Protein AF-A0A4Y2P3D5-F1 (afdb_monomer)

Structure (mmCIF, N/CA/C/O backbone):
data_AF-A0A4Y2P3D5-F1
#
_entry.id   AF-A0A4Y2P3D5-F1
#
loop_
_atom_site.group_PDB
_atom_site.id
_atom_site.type_symbol
_atom_site.label_atom_id
_atom_site.label_alt_id
_atom_site.label_comp_id
_atom_site.label_asym_id
_atom_site.label_entity_id
_atom_site.label_seq_id
_atom_site.pdbx_PDB_ins_code
_atom_site.Cartn_x
_atom_site.Cartn_y
_atom_site.Cartn_z
_atom_site.occupancy
_atom_site.B_iso_or_equiv
_atom_site.auth_seq_id
_atom_site.auth_comp_id
_atom_site.auth_asym_id
_atom_site.auth_atom_id
_atom_site.pdbx_PDB_model_num
ATOM 1 N N . MET A 1 1 ? 19.900 -18.097 10.022 1.00 46.44 1 MET A N 1
ATOM 2 C CA . MET A 1 1 ? 18.589 -17.588 10.479 1.00 46.44 1 MET A CA 1
ATOM 3 C C . MET A 1 1 ? 17.596 -18.324 9.611 1.00 46.44 1 MET A C 1
ATOM 5 O O . MET A 1 1 ? 17.241 -17.830 8.554 1.00 46.44 1 MET A O 1
ATOM 9 N N . ASP A 1 2 ? 17.261 -19.553 9.996 1.00 57.12 2 ASP A N 1
ATOM 10 C CA . ASP A 1 2 ? 16.663 -20.527 9.072 1.00 57.12 2 ASP A CA 1
ATOM 11 C C . ASP A 1 2 ? 15.260 -20.884 9.569 1.00 57.12 2 ASP A C 1
ATOM 13 O O . ASP A 1 2 ? 14.931 -22.039 9.827 1.00 57.12 2 ASP A O 1
ATOM 17 N N . GLN A 1 3 ? 14.441 -19.857 9.800 1.00 68.44 3 GLN A N 1
ATOM 18 C CA . GLN A 1 3 ? 13.022 -20.051 10.073 1.00 68.44 3 GLN A CA 1
ATOM 19 C C . GLN A 1 3 ? 12.247 -19.957 8.761 1.00 68.44 3 GLN A C 1
ATOM 21 O O . GLN A 1 3 ? 12.228 -18.913 8.117 1.00 68.44 3 GLN A O 1
ATOM 26 N N . ASN A 1 4 ? 11.562 -21.043 8.396 1.00 68.00 4 ASN A N 1
ATOM 27 C CA . ASN A 1 4 ? 10.716 -21.108 7.197 1.00 68.00 4 ASN A CA 1
ATOM 28 C C . ASN A 1 4 ? 9.459 -20.224 7.282 1.00 68.00 4 ASN A C 1
ATOM 30 O O . ASN A 1 4 ? 8.788 -20.016 6.275 1.00 68.00 4 ASN A O 1
ATOM 34 N N . LYS A 1 5 ? 9.111 -19.721 8.473 1.00 66.25 5 LYS A N 1
ATOM 35 C CA . LYS A 1 5 ? 7.941 -18.870 8.700 1.00 66.25 5 LYS A CA 1
ATOM 36 C C . LYS A 1 5 ? 8.308 -17.747 9.664 1.00 66.25 5 LYS A C 1
ATOM 38 O O . LYS A 1 5 ? 8.598 -18.008 10.825 1.00 66.25 5 LYS A O 1
ATOM 43 N N . ILE A 1 6 ? 8.308 -16.516 9.153 1.00 68.06 6 ILE A N 1
ATOM 44 C CA . ILE A 1 6 ? 8.716 -15.310 9.893 1.00 68.06 6 ILE A CA 1
ATOM 45 C C . ILE A 1 6 ? 7.579 -14.809 10.797 1.00 68.06 6 ILE A C 1
ATOM 47 O O . ILE A 1 6 ? 7.832 -14.309 11.889 1.00 68.06 6 ILE A O 1
ATOM 51 N N . CYS A 1 7 ? 6.321 -14.976 10.376 1.00 64.62 7 CYS A N 1
ATOM 52 C CA . CYS A 1 7 ? 5.150 -14.547 11.140 1.00 64.62 7 CYS A CA 1
ATOM 53 C C . CYS A 1 7 ? 4.070 -15.636 11.173 1.00 64.62 7 CYS A C 1
ATOM 55 O O . CYS A 1 7 ? 3.801 -16.311 10.175 1.00 64.62 7 CYS A O 1
ATOM 57 N N . THR A 1 8 ? 3.444 -15.810 12.334 1.00 68.06 8 THR A N 1
ATOM 58 C CA . THR A 1 8 ? 2.232 -16.617 12.523 1.00 68.06 8 THR A CA 1
ATOM 59 C C . THR A 1 8 ? 0.983 -15.761 12.303 1.00 68.06 8 THR A C 1
ATOM 61 O O . THR A 1 8 ? 1.076 -14.550 12.117 1.00 68.06 8 THR A O 1
ATOM 64 N N . SER A 1 9 ? -0.194 -16.388 12.285 1.00 66.88 9 SER A N 1
ATOM 65 C CA . SER A 1 9 ? -1.467 -15.668 12.209 1.00 66.88 9 SER A CA 1
ATOM 66 C C . SER A 1 9 ? -1.603 -14.661 13.347 1.00 66.88 9 SER A C 1
ATOM 68 O O . SER A 1 9 ? -1.342 -15.009 14.502 1.00 66.88 9 SER A O 1
ATOM 70 N N . LEU A 1 10 ? -2.089 -13.461 13.037 1.00 67.19 10 LEU A N 1
ATOM 71 C CA . LEU A 1 10 ? -2.388 -12.460 14.053 1.00 67.19 10 LEU A CA 1
ATOM 72 C C . LEU A 1 10 ? -3.747 -12.745 14.727 1.00 67.19 10 LEU A C 1
ATOM 74 O O . LEU A 1 10 ? -4.706 -13.152 14.063 1.00 67.19 10 LEU A O 1
ATOM 78 N N . PRO A 1 11 ? -3.852 -12.563 16.052 1.00 65.81 11 PRO A N 1
ATOM 79 C CA . PRO A 1 11 ? -5.092 -12.778 16.789 1.00 65.81 11 PRO A CA 1
ATOM 80 C C . PRO A 1 11 ? -6.093 -11.660 16.486 1.00 65.81 11 PRO A C 1
ATOM 82 O O . PRO A 1 11 ? -5.807 -10.500 16.723 1.00 65.81 11 PRO A O 1
ATOM 85 N N . LYS A 1 12 ? -7.288 -11.987 15.993 1.00 69.81 12 LYS A N 1
ATOM 86 C CA . LYS A 1 12 ? -8.306 -10.970 15.668 1.00 69.81 12 LYS A CA 1
ATOM 87 C C . LYS A 1 12 ? -8.890 -10.302 16.916 1.00 69.81 12 LYS A C 1
ATOM 89 O O . LYS A 1 12 ? -9.006 -10.945 17.962 1.00 69.81 12 LYS A O 1
ATOM 94 N N . LEU A 1 13 ? -9.335 -9.049 16.782 1.00 71.44 13 LEU A N 1
ATOM 95 C CA . LEU A 1 13 ? -10.094 -8.348 17.821 1.00 71.44 13 LEU A CA 1
ATOM 96 C C . LEU A 1 13 ? -11.443 -9.053 18.036 1.00 71.44 13 LEU A C 1
ATOM 98 O O . LEU A 1 13 ? -12.301 -9.044 17.157 1.00 71.44 13 LEU A O 1
ATOM 102 N N . LYS A 1 14 ? -11.618 -9.682 19.202 1.00 70.69 14 LYS A N 1
ATOM 103 C CA . LYS A 1 14 ? -12.832 -10.445 19.545 1.00 70.69 14 LYS A CA 1
ATOM 104 C C . LYS A 1 14 ? -13.702 -9.791 20.612 1.00 70.69 14 LYS A C 1
ATOM 106 O O . LYS A 1 14 ? -14.848 -10.199 20.759 1.00 70.69 14 LYS A O 1
ATOM 111 N N . ASP A 1 15 ? -13.166 -8.833 21.369 1.00 75.94 15 ASP A N 1
ATOM 112 C CA . ASP A 1 15 ? -13.900 -8.201 22.467 1.00 75.94 15 ASP A CA 1
ATOM 113 C C . ASP A 1 15 ? -15.078 -7.376 21.918 1.00 75.94 15 ASP A C 1
ATOM 115 O O . ASP A 1 15 ? -14.842 -6.352 21.267 1.00 75.94 15 ASP A O 1
ATOM 119 N N . PRO A 1 16 ? -16.336 -7.768 22.198 1.00 77.75 16 PRO A N 1
ATOM 120 C CA . PRO A 1 16 ? -17.516 -7.072 21.699 1.00 77.75 16 PRO A CA 1
ATOM 121 C C . PRO A 1 16 ? -17.563 -5.592 22.085 1.00 77.75 16 PRO A C 1
ATOM 123 O O . PRO A 1 16 ? -18.123 -4.796 21.337 1.00 77.75 16 PRO A O 1
ATOM 126 N N . LYS A 1 17 ? -16.972 -5.207 23.225 1.00 82.44 17 LYS A N 1
ATOM 127 C CA . LYS A 1 17 ? -16.959 -3.810 23.680 1.00 82.44 17 LYS A CA 1
ATOM 128 C C . LYS A 1 17 ? -16.133 -2.931 22.748 1.00 82.44 17 LYS A C 1
ATOM 130 O O . LYS A 1 17 ? -16.635 -1.919 22.272 1.00 82.44 17 LYS A O 1
ATOM 135 N N . ASN A 1 18 ? -14.916 -3.369 22.424 1.00 79.00 18 ASN A N 1
ATOM 136 C CA . ASN A 1 18 ? -14.022 -2.649 21.513 1.00 79.00 18 ASN A CA 1
ATOM 137 C C . ASN A 1 18 ? -14.615 -2.579 20.096 1.00 79.00 18 ASN A C 1
ATOM 139 O O . ASN A 1 18 ? -14.474 -1.574 19.405 1.00 79.00 18 ASN A O 1
ATOM 143 N N . ILE A 1 19 ? -15.307 -3.640 19.668 1.00 79.50 19 ILE A N 1
ATOM 144 C CA . ILE A 1 19 ? -16.006 -3.684 18.376 1.00 79.50 19 ILE A CA 1
ATOM 145 C C . ILE A 1 19 ? -17.137 -2.647 18.327 1.00 79.50 19 ILE A C 1
ATOM 147 O O . ILE A 1 19 ? -17.289 -1.943 17.330 1.00 79.50 19 ILE A O 1
ATOM 151 N N . GLU A 1 20 ? -17.942 -2.554 19.384 1.00 82.06 20 GLU A N 1
ATOM 152 C CA . GLU A 1 20 ? -19.055 -1.605 19.449 1.00 82.06 20 GLU A CA 1
ATOM 153 C C . GLU A 1 20 ? -18.565 -0.155 19.531 1.00 82.06 20 GLU A C 1
ATOM 155 O O . GLU A 1 20 ? -19.109 0.726 18.869 1.00 82.06 20 GLU A O 1
ATOM 160 N N . GLU A 1 21 ? -17.489 0.088 20.273 1.00 85.50 21 GLU A N 1
ATOM 161 C CA . GLU A 1 21 ? -16.857 1.402 20.360 1.00 85.50 21 GLU A CA 1
ATOM 162 C C . GLU A 1 21 ? -16.305 1.871 19.007 1.00 85.50 21 GLU A C 1
ATOM 164 O O . GLU A 1 21 ? -16.554 3.003 18.594 1.00 85.50 21 GLU A O 1
ATOM 169 N N . LEU A 1 22 ? -15.646 0.985 18.251 1.00 83.25 22 LEU A N 1
ATOM 170 C CA . LEU A 1 22 ? -15.206 1.281 16.885 1.00 83.25 22 LEU A CA 1
ATOM 171 C C . LEU A 1 22 ? -16.383 1.712 15.996 1.00 83.25 22 LEU A C 1
ATOM 173 O O . LEU A 1 22 ? -16.297 2.741 15.321 1.00 83.25 22 LEU A O 1
ATOM 177 N N . LYS A 1 23 ? -17.515 0.999 16.061 1.00 82.69 23 LYS A N 1
ATOM 178 C CA . LYS A 1 23 ? -18.730 1.365 15.312 1.00 82.69 23 LYS A CA 1
AT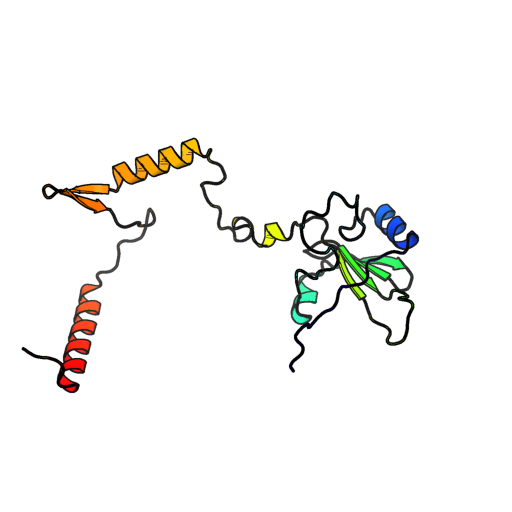OM 179 C C . LYS A 1 23 ? -19.278 2.730 15.722 1.00 82.69 23 LYS A C 1
ATOM 181 O O . LYS A 1 23 ? -19.641 3.514 14.848 1.00 82.69 23 LYS A O 1
ATOM 186 N N . GLN A 1 24 ? -19.316 3.038 17.020 1.00 85.50 24 GLN A N 1
ATOM 187 C CA . GLN A 1 24 ? -19.748 4.351 17.521 1.00 85.50 24 GLN A CA 1
ATOM 188 C C . GLN A 1 24 ? -18.850 5.484 17.013 1.00 85.50 24 GLN A C 1
ATOM 190 O O . GLN A 1 24 ? -19.322 6.589 16.750 1.00 85.50 24 GLN A O 1
ATOM 195 N N . LEU A 1 25 ? -17.564 5.196 16.813 1.00 84.56 25 LEU A N 1
ATOM 196 C CA . LEU A 1 25 ? -16.593 6.124 16.243 1.00 84.56 25 LEU A CA 1
ATOM 197 C C . LEU A 1 25 ? -16.629 6.190 14.706 1.00 84.56 25 LEU A C 1
ATOM 199 O O . LEU A 1 25 ? -15.807 6.906 14.122 1.00 84.56 25 LEU A O 1
ATOM 203 N N . GLY A 1 26 ? -17.553 5.469 14.058 1.00 80.56 26 GLY A N 1
ATOM 204 C CA . GLY A 1 26 ? -17.668 5.372 12.601 1.00 80.56 26 GLY A CA 1
ATOM 205 C C . GLY A 1 26 ? -16.526 4.592 11.947 1.00 80.56 26 GLY A C 1
ATOM 206 O O . GLY A 1 26 ? -16.298 4.732 10.749 1.00 80.56 26 GLY A O 1
ATOM 207 N N . ILE A 1 27 ? -15.783 3.809 12.730 1.00 81.44 27 ILE A N 1
ATOM 208 C CA . ILE A 1 27 ? -14.674 2.987 12.260 1.00 81.44 27 ILE A CA 1
ATOM 209 C C . ILE A 1 27 ? -15.210 1.578 12.039 1.00 81.44 27 ILE A C 1
ATOM 211 O O . ILE A 1 27 ? -15.569 0.869 12.979 1.00 81.44 27 ILE A O 1
ATOM 215 N N . PHE A 1 28 ? -15.264 1.170 10.779 1.00 70.75 28 PHE A N 1
ATOM 216 C CA . PHE A 1 28 ? -15.572 -0.204 10.410 1.00 70.75 28 PHE A CA 1
ATOM 217 C C . PHE A 1 28 ? -14.266 -0.967 10.189 1.00 70.75 28 PHE A C 1
ATOM 219 O O . PHE A 1 28 ? -13.207 -0.367 10.005 1.00 70.75 28 PHE A O 1
ATOM 226 N N . ALA A 1 29 ? -14.336 -2.288 10.278 1.00 66.44 29 ALA A N 1
ATOM 227 C CA . ALA A 1 29 ? -13.159 -3.125 10.380 1.00 66.44 29 ALA A CA 1
ATOM 228 C C . ALA A 1 29 ? -13.263 -4.356 9.484 1.00 66.44 29 ALA A C 1
ATOM 230 O O . ALA A 1 29 ? -14.174 -5.161 9.660 1.00 66.44 29 ALA A O 1
ATOM 231 N N . SER A 1 30 ? -12.294 -4.544 8.590 1.00 64.19 30 SER A N 1
ATOM 232 C CA . SER A 1 30 ? -12.193 -5.712 7.711 1.00 64.19 30 SER A CA 1
ATOM 233 C C . SER A 1 30 ? -11.955 -7.022 8.470 1.00 64.19 30 SER A C 1
ATOM 235 O O . SER A 1 30 ? -12.476 -8.062 8.075 1.00 64.19 30 SER A O 1
ATOM 237 N N . ASP A 1 31 ? -11.251 -6.973 9.605 1.00 58.88 31 ASP A N 1
ATOM 238 C CA . ASP A 1 31 ? -11.026 -8.139 10.470 1.00 58.88 31 ASP A CA 1
ATOM 239 C C . ASP A 1 31 ? -12.242 -8.542 11.320 1.00 58.88 31 ASP A C 1
ATOM 241 O O . ASP A 1 31 ? -12.299 -9.670 11.821 1.00 58.88 31 ASP A O 1
ATOM 245 N N . ILE A 1 32 ? -13.224 -7.648 11.478 1.00 61.38 32 ILE A N 1
ATOM 246 C CA . ILE A 1 32 ? -14.481 -7.911 12.184 1.00 61.38 32 ILE A CA 1
ATOM 247 C C . ILE A 1 32 ? -15.501 -8.321 11.119 1.00 61.38 32 ILE A C 1
ATOM 249 O O . ILE A 1 32 ? -16.243 -7.485 10.613 1.00 61.38 32 ILE A O 1
ATOM 253 N N . CYS A 1 33 ? -15.490 -9.598 10.725 1.00 49.59 33 CYS A N 1
ATOM 254 C CA . CYS A 1 33 ? -16.293 -10.118 9.616 1.00 49.59 33 CYS A CA 1
ATOM 255 C C . CYS A 1 33 ? -17.733 -9.562 9.593 1.00 49.59 33 CYS A C 1
ATOM 257 O O . CYS A 1 33 ? -18.564 -9.906 10.437 1.00 49.59 33 CYS A O 1
ATOM 259 N N . LEU A 1 34 ? -18.054 -8.777 8.562 1.00 47.03 34 LEU A N 1
ATOM 260 C CA . LEU A 1 34 ? -19.420 -8.607 8.074 1.00 47.03 34 LEU A CA 1
ATOM 261 C C . LEU A 1 34 ? -19.771 -9.871 7.283 1.00 47.03 34 LEU A C 1
ATOM 263 O O . LEU A 1 34 ? -19.597 -9.916 6.073 1.00 47.03 34 LEU A O 1
ATOM 267 N N . ASN A 1 35 ? -20.250 -10.896 7.989 1.00 42.06 35 ASN A N 1
ATOM 268 C CA . ASN A 1 35 ? -20.637 -12.208 7.461 1.00 42.06 35 ASN A CA 1
ATOM 269 C C . ASN A 1 35 ? -19.476 -13.035 6.874 1.00 42.06 35 ASN A C 1
ATOM 271 O O . ASN A 1 35 ? -18.716 -12.601 6.016 1.00 42.06 35 ASN A O 1
ATOM 275 N N . GLU A 1 36 ? -19.401 -14.300 7.282 1.00 44.97 36 GLU A N 1
ATOM 276 C CA . GLU A 1 36 ? -18.395 -15.288 6.847 1.00 44.97 36 GLU A CA 1
ATOM 277 C C . GLU A 1 36 ? -18.389 -15.546 5.321 1.00 44.97 36 GLU A C 1
ATOM 279 O O . GLU A 1 36 ? -17.460 -16.148 4.797 1.00 44.97 36 GLU A O 1
ATOM 284 N N . ASN A 1 37 ? -19.388 -15.033 4.594 1.00 42.03 37 ASN A N 1
ATOM 285 C CA . ASN A 1 37 ? -19.557 -15.201 3.149 1.00 42.03 37 ASN A CA 1
ATOM 286 C C . ASN A 1 37 ? -18.989 -14.045 2.300 1.00 42.03 37 ASN A C 1
ATOM 288 O O . ASN A 1 37 ? -19.127 -14.086 1.079 1.00 42.03 37 ASN A O 1
ATOM 292 N N . LEU A 1 38 ? -18.405 -13.003 2.909 1.00 42.69 38 LEU A N 1
ATOM 293 C CA . LEU A 1 38 ? -17.870 -11.829 2.196 1.00 42.69 38 LEU A CA 1
ATOM 294 C C . LEU A 1 38 ? -16.349 -11.659 2.327 1.00 42.69 38 LEU A C 1
ATOM 296 O O . LEU A 1 38 ? -15.809 -10.594 2.027 1.00 42.69 38 LEU A O 1
ATOM 300 N N . CYS A 1 39 ? -15.635 -12.702 2.752 1.00 40.53 39 CYS A N 1
ATOM 301 C CA . CYS A 1 39 ? -14.184 -12.731 2.628 1.00 40.53 39 CYS A CA 1
ATOM 302 C C . CYS A 1 39 ? -13.832 -12.835 1.136 1.00 40.53 39 CYS A C 1
ATOM 304 O O . CYS A 1 39 ? -13.975 -13.889 0.528 1.00 40.53 39 CYS A O 1
ATOM 306 N N . LEU A 1 40 ? -13.384 -11.726 0.541 1.00 42.47 40 LEU A N 1
ATOM 307 C CA . LEU A 1 40 ? -13.002 -11.612 -0.877 1.00 42.47 40 LEU A CA 1
ATOM 308 C C . LEU A 1 40 ? -11.739 -12.419 -1.259 1.00 42.47 40 LEU A C 1
ATOM 310 O O . LEU A 1 40 ? -11.221 -12.254 -2.360 1.00 42.47 40 LEU A O 1
ATOM 314 N N . TYR A 1 41 ? -11.240 -13.279 -0.370 1.00 46.72 41 TYR A N 1
ATOM 315 C CA . TYR A 1 41 ? -10.034 -14.075 -0.563 1.00 46.72 41 TYR A CA 1
ATOM 316 C C . TYR A 1 41 ? -10.342 -15.552 -0.300 1.00 46.72 41 TYR A C 1
ATOM 318 O O . TYR A 1 41 ? -10.901 -15.898 0.737 1.00 46.72 41 TYR A O 1
ATOM 326 N N . GLU A 1 42 ? -9.941 -16.422 -1.231 1.00 41.12 42 GLU A N 1
ATOM 327 C CA . GLU A 1 42 ? -10.042 -17.891 -1.124 1.00 41.12 42 GLU A CA 1
ATOM 328 C C . GLU A 1 42 ? -9.085 -18.493 -0.070 1.00 41.12 42 GLU A C 1
ATOM 330 O O . GLU A 1 42 ? -9.119 -19.696 0.186 1.00 41.12 42 GLU A O 1
ATOM 335 N N . ASN A 1 43 ? -8.242 -17.665 0.557 1.00 47.09 43 ASN A N 1
ATOM 336 C CA . ASN A 1 43 ? -7.225 -18.081 1.522 1.00 47.09 43 ASN A CA 1
ATOM 337 C C . ASN A 1 43 ? -7.680 -17.863 2.974 1.00 47.09 43 ASN A C 1
ATOM 339 O O . ASN A 1 43 ? -8.559 -17.048 3.251 1.00 47.09 43 ASN A O 1
ATOM 343 N N . ASP A 1 44 ? -7.066 -18.606 3.904 1.00 53.88 44 ASP A N 1
ATOM 344 C CA . ASP A 1 44 ? -7.353 -18.551 5.344 1.00 53.88 44 ASP A CA 1
ATOM 345 C C . ASP A 1 44 ? -7.398 -17.084 5.820 1.00 53.88 44 ASP A C 1
ATOM 347 O O . ASP A 1 44 ? -6.390 -16.383 5.699 1.00 53.88 44 ASP A O 1
ATOM 351 N N . PRO A 1 45 ? -8.514 -16.598 6.402 1.00 55.69 45 PRO A N 1
ATOM 352 C CA . PRO A 1 45 ? -8.694 -15.201 6.822 1.00 55.69 45 PRO A CA 1
ATOM 353 C C . PRO A 1 45 ? -7.748 -14.757 7.955 1.00 55.69 45 PRO A C 1
ATOM 355 O O . PRO A 1 45 ? -7.976 -13.727 8.589 1.00 55.69 45 PRO A O 1
ATOM 358 N N . LYS A 1 46 ? -6.738 -15.567 8.270 1.00 59.03 46 LYS A N 1
ATOM 359 C CA . LYS A 1 46 ? -5.691 -15.377 9.271 1.00 59.03 46 LYS A CA 1
ATOM 360 C C . LYS A 1 46 ? -4.306 -15.162 8.643 1.00 59.03 46 LYS A C 1
ATOM 362 O O . LYS A 1 46 ? -3.326 -15.042 9.383 1.00 59.03 46 LYS A O 1
ATOM 367 N N . GLU A 1 47 ? -4.204 -15.173 7.315 1.00 67.69 47 GLU A N 1
ATOM 368 C CA . GLU A 1 47 ? -2.949 -14.994 6.588 1.00 67.69 47 GLU A CA 1
ATOM 369 C C . GLU A 1 47 ? -2.528 -13.516 6.535 1.00 67.69 47 GLU A C 1
ATOM 371 O O . GLU A 1 47 ? -3.323 -12.623 6.253 1.00 67.69 47 GLU A O 1
ATOM 376 N N . ILE A 1 48 ? -1.250 -13.247 6.814 1.00 73.75 48 ILE A N 1
ATOM 377 C CA . ILE A 1 48 ? -0.672 -11.908 6.670 1.00 73.75 48 ILE A CA 1
ATOM 378 C C . ILE A 1 48 ? -0.313 -11.705 5.199 1.00 73.75 48 ILE A C 1
ATOM 380 O O . ILE A 1 48 ? 0.594 -12.360 4.690 1.00 73.75 48 ILE A O 1
ATOM 384 N N . HIS A 1 49 ? -0.985 -10.768 4.534 1.00 72.50 49 HIS A N 1
ATOM 385 C CA . HIS A 1 49 ? -0.740 -10.483 3.117 1.00 72.50 49 HIS A CA 1
ATOM 386 C C . HIS A 1 49 ? 0.436 -9.529 2.866 1.00 72.50 49 HIS A C 1
ATOM 388 O O . HIS A 1 49 ? 1.074 -9.607 1.819 1.00 72.50 49 HIS A O 1
ATOM 394 N N . ILE A 1 50 ? 0.724 -8.611 3.796 1.00 76.12 50 ILE A N 1
ATOM 395 C CA . ILE A 1 50 ? 1.758 -7.580 3.629 1.00 76.12 50 ILE A CA 1
ATOM 396 C C . ILE A 1 50 ? 2.539 -7.418 4.937 1.00 76.12 50 ILE A C 1
ATOM 398 O O . ILE A 1 50 ? 1.950 -7.260 6.004 1.00 76.12 50 ILE A O 1
ATOM 402 N N . LEU A 1 51 ? 3.872 -7.412 4.838 1.00 78.88 51 LEU A N 1
ATOM 403 C CA . LEU A 1 51 ? 4.786 -7.042 5.920 1.00 78.88 51 LEU A CA 1
ATOM 404 C C . LEU A 1 51 ? 5.443 -5.702 5.588 1.00 78.88 51 LEU A C 1
ATOM 406 O O . LEU A 1 51 ? 6.019 -5.536 4.514 1.00 78.88 51 LEU A O 1
ATOM 410 N N . LEU A 1 52 ? 5.365 -4.754 6.519 1.00 81.06 52 LEU A N 1
ATOM 411 C CA . LEU A 1 52 ? 5.930 -3.416 6.368 1.00 81.06 52 LEU A CA 1
ATOM 412 C C . LEU A 1 52 ? 7.073 -3.222 7.362 1.00 81.06 52 LEU A C 1
ATOM 414 O O . LEU A 1 52 ? 6.951 -3.566 8.538 1.00 81.06 52 LEU A O 1
ATOM 418 N N . GLY A 1 53 ? 8.186 -2.663 6.889 1.00 78.50 53 GLY A N 1
ATOM 419 C CA . GLY A 1 53 ? 9.322 -2.333 7.744 1.00 78.50 53 GLY A CA 1
ATOM 420 C C . GLY A 1 53 ? 8.981 -1.206 8.722 1.00 78.50 53 GLY A C 1
ATOM 421 O O . GLY A 1 53 ? 8.235 -0.280 8.387 1.00 78.50 53 GLY A O 1
ATOM 422 N N . ALA A 1 54 ? 9.535 -1.256 9.935 1.00 78.62 54 ALA A N 1
ATOM 423 C CA . 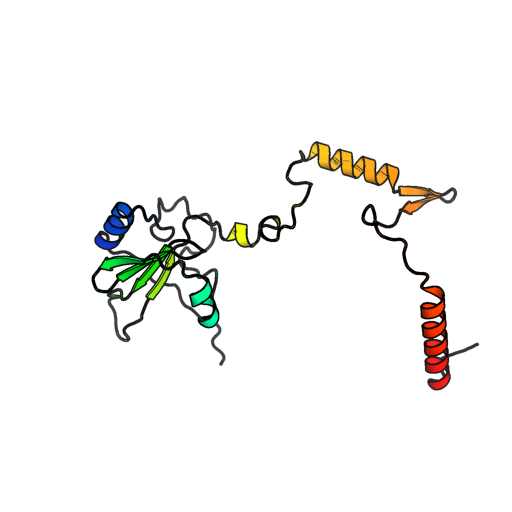ALA A 1 54 ? 9.307 -0.231 10.960 1.00 78.62 54 ALA A CA 1
ATOM 424 C C . ALA A 1 54 ? 9.785 1.168 10.521 1.00 78.62 54 ALA A C 1
ATOM 426 O O . ALA A 1 54 ? 9.201 2.180 10.905 1.00 78.62 54 ALA A O 1
ATOM 427 N N . ASP A 1 55 ? 10.801 1.222 9.660 1.00 81.50 55 ASP A N 1
ATOM 428 C CA . ASP A 1 55 ? 11.304 2.423 8.988 1.00 81.50 55 ASP A CA 1
ATOM 429 C C . ASP A 1 55 ? 10.257 3.090 8.078 1.00 81.50 55 ASP A C 1
ATOM 431 O O . ASP A 1 55 ? 10.313 4.295 7.827 1.00 81.50 55 ASP A O 1
ATOM 435 N N . THR A 1 56 ? 9.259 2.331 7.621 1.00 80.69 56 THR A N 1
ATOM 436 C CA . THR A 1 56 ? 8.171 2.840 6.778 1.00 80.69 56 THR A CA 1
ATOM 437 C C . THR A 1 56 ? 6.928 3.262 7.560 1.00 80.69 56 THR A C 1
ATOM 439 O O . THR A 1 56 ? 6.147 4.068 7.048 1.00 80.69 56 THR A O 1
ATOM 442 N N . ALA A 1 57 ? 6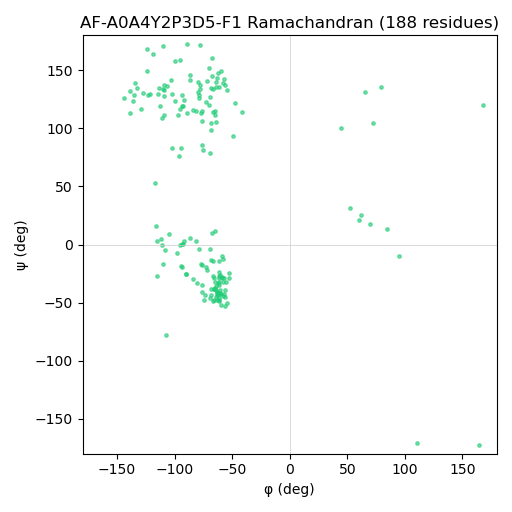.758 2.794 8.803 1.00 77.50 57 ALA A N 1
ATOM 443 C CA . ALA A 1 57 ? 5.537 2.987 9.591 1.00 77.50 57 ALA A CA 1
ATOM 444 C C . ALA A 1 57 ? 5.184 4.472 9.782 1.00 77.50 57 ALA A C 1
ATOM 446 O O . ALA A 1 57 ? 4.053 4.888 9.535 1.00 77.50 57 ALA A O 1
ATOM 447 N N . ALA A 1 58 ? 6.182 5.303 10.098 1.00 80.06 58 ALA A N 1
ATOM 448 C CA . ALA A 1 58 ? 5.993 6.741 10.289 1.00 80.06 58 ALA A CA 1
ATOM 449 C C . ALA A 1 58 ? 5.415 7.451 9.049 1.00 80.06 58 ALA A C 1
ATOM 451 O O . ALA A 1 58 ? 4.720 8.455 9.176 1.00 80.06 58 ALA A O 1
ATOM 452 N N . ARG A 1 59 ? 5.664 6.929 7.839 1.00 86.19 59 ARG A N 1
ATOM 453 C CA . ARG A 1 59 ? 5.156 7.514 6.585 1.00 86.19 59 ARG A CA 1
ATOM 454 C C . ARG A 1 59 ? 3.679 7.212 6.336 1.00 86.19 59 ARG A C 1
ATOM 456 O O . ARG A 1 59 ? 3.078 7.857 5.468 1.00 86.19 59 ARG A O 1
ATOM 463 N N . LEU A 1 60 ? 3.130 6.222 7.037 1.00 84.38 60 LEU A N 1
ATOM 464 C CA . LEU A 1 60 ? 1.742 5.789 6.917 1.00 84.38 60 LEU A CA 1
ATOM 465 C C . LEU A 1 60 ? 0.825 6.528 7.882 1.00 84.38 60 LEU A C 1
ATOM 467 O O . LEU A 1 60 ? -0.354 6.665 7.579 1.00 84.38 60 LEU A O 1
ATOM 471 N N . PHE A 1 61 ? 1.339 7.026 9.003 1.00 85.06 61 PHE A N 1
ATOM 472 C CA . PHE A 1 61 ? 0.521 7.713 9.997 1.00 85.06 61 PHE A CA 1
ATOM 473 C C . PHE A 1 61 ? -0.024 9.036 9.456 1.00 85.06 61 PHE A C 1
ATOM 475 O O . PHE A 1 61 ? 0.702 9.833 8.862 1.00 85.06 61 PHE A O 1
ATOM 482 N N . THR A 1 62 ? -1.317 9.268 9.674 1.00 87.75 62 THR A N 1
ATOM 483 C CA . THR A 1 62 ? -1.973 10.546 9.346 1.00 87.75 62 THR A CA 1
ATOM 484 C C . THR A 1 62 ? -2.012 11.496 10.545 1.00 87.75 62 THR A C 1
ATOM 486 O O . THR A 1 62 ? -2.169 12.700 10.368 1.00 87.75 62 THR A O 1
ATOM 489 N N . GLY A 1 63 ? -1.829 10.962 11.759 1.00 85.25 63 GLY A N 1
ATOM 490 C CA . GLY A 1 63 ? -1.864 11.705 13.020 1.00 85.25 63 GLY A CA 1
ATOM 491 C C . GLY A 1 63 ? -3.221 11.691 13.728 1.00 85.25 63 GLY A C 1
ATOM 492 O O . GLY A 1 63 ? -3.291 12.093 14.886 1.00 85.25 63 GLY A O 1
ATOM 493 N N . GLU A 1 64 ? -4.286 11.204 13.087 1.00 90.06 64 GLU A N 1
ATOM 494 C CA . GLU A 1 64 ? -5.583 11.038 13.747 1.00 90.06 64 GLU A CA 1
ATOM 495 C C . GLU A 1 64 ? -5.579 9.773 14.620 1.00 90.06 64 GLU A C 1
ATOM 497 O O . GLU A 1 64 ? -5.258 8.677 14.156 1.00 90.06 64 GLU A O 1
ATOM 502 N N . ILE A 1 65 ? -5.922 9.937 15.899 1.00 89.81 65 ILE A N 1
ATOM 503 C CA . ILE A 1 65 ? -5.937 8.871 16.904 1.00 89.81 65 ILE A CA 1
ATOM 504 C C . ILE A 1 65 ? -7.253 8.952 17.677 1.00 89.81 65 ILE A C 1
ATOM 506 O O . ILE A 1 65 ? -7.656 10.032 18.110 1.00 89.81 65 ILE A O 1
ATOM 510 N N . LYS A 1 66 ? -7.898 7.805 17.887 1.00 89.19 66 LYS A N 1
ATOM 511 C CA . LYS A 1 66 ? -9.056 7.644 18.765 1.00 89.19 66 LYS A CA 1
ATOM 512 C C . LYS A 1 66 ? -8.737 6.607 19.833 1.00 89.19 66 LYS A C 1
ATOM 514 O O . LYS A 1 66 ? -8.266 5.517 19.521 1.00 89.19 66 LYS A O 1
ATOM 519 N N . ASN A 1 67 ? -8.979 6.951 21.090 1.00 88.06 67 ASN A N 1
ATOM 520 C CA . ASN A 1 67 ? -8.823 6.004 22.189 1.00 88.06 67 ASN A CA 1
ATOM 521 C C . ASN A 1 67 ? -10.031 5.066 22.208 1.00 88.06 67 ASN A C 1
ATOM 523 O O . ASN A 1 67 ? -11.148 5.537 22.006 1.00 88.06 67 ASN A O 1
ATOM 527 N N . LEU A 1 68 ? -9.782 3.774 22.418 1.00 80.25 68 LEU A N 1
ATOM 528 C CA . LEU A 1 68 ? -10.822 2.764 22.596 1.00 80.25 68 LEU A CA 1
ATOM 529 C C . LEU A 1 68 ? -10.839 2.363 24.078 1.00 80.25 68 LEU A C 1
ATOM 531 O O . LEU A 1 68 ? -11.569 2.902 24.902 1.00 80.25 68 LEU A O 1
ATOM 535 N N . SER A 1 69 ? -9.884 1.526 24.472 1.00 75.62 69 SER A N 1
ATOM 536 C CA . SER A 1 69 ? -9.678 1.125 25.860 1.00 75.62 69 SER A CA 1
ATOM 537 C C . SER A 1 69 ? -8.385 1.744 26.415 1.00 75.62 69 SER A C 1
ATOM 539 O O . SER A 1 69 ? -7.599 2.311 25.653 1.00 75.62 69 SER A O 1
ATOM 541 N N . PRO A 1 70 ? -8.115 1.646 27.732 1.00 79.75 70 PRO A N 1
ATOM 542 C CA . PRO A 1 70 ? -6.886 2.180 28.330 1.00 79.75 70 PRO A CA 1
ATOM 543 C C . PRO A 1 70 ? -5.600 1.697 27.645 1.00 79.75 70 PRO A C 1
ATOM 545 O O . PRO A 1 70 ? -4.603 2.414 27.631 1.00 79.75 70 PRO A O 1
ATOM 548 N N . ASP A 1 71 ? -5.649 0.502 27.057 1.00 79.88 71 ASP A N 1
ATOM 549 C CA . ASP A 1 71 ? -4.516 -0.156 26.419 1.00 79.88 71 ASP A CA 1
ATOM 550 C C . ASP A 1 71 ? -4.655 -0.267 24.892 1.00 79.88 71 ASP A C 1
ATOM 552 O O . ASP A 1 71 ? -3.804 -0.897 24.260 1.00 79.88 71 ASP A O 1
ATOM 556 N N . LEU A 1 72 ? -5.704 0.311 24.288 1.00 81.81 72 LEU A N 1
ATOM 557 C CA . LEU A 1 72 ? -6.029 0.157 22.868 1.00 81.81 72 LEU A CA 1
ATOM 558 C C . LEU A 1 72 ? -6.400 1.493 22.217 1.00 81.81 72 LEU A C 1
ATOM 560 O O . LEU A 1 72 ? -7.299 2.203 22.666 1.00 81.81 72 LEU A O 1
ATOM 564 N N . ILE A 1 73 ? -5.758 1.794 21.092 1.00 86.75 73 ILE A N 1
ATOM 565 C CA . ILE A 1 73 ? -6.046 2.968 20.268 1.00 86.75 73 ILE A CA 1
ATOM 566 C C . ILE A 1 73 ? -6.368 2.553 18.834 1.00 86.75 73 ILE A C 1
ATOM 568 O O . ILE A 1 73 ? -5.824 1.580 18.318 1.00 86.75 73 ILE A O 1
ATOM 572 N N . ALA A 1 74 ? -7.217 3.325 18.167 1.00 87.62 74 ALA A N 1
ATOM 573 C CA . ALA A 1 74 ? -7.368 3.316 16.721 1.00 87.62 74 ALA A CA 1
ATOM 574 C C . ALA A 1 74 ? -6.593 4.500 16.134 1.00 87.62 74 ALA A C 1
ATOM 576 O O . ALA A 1 74 ? -6.832 5.649 16.493 1.00 87.62 74 ALA A O 1
ATOM 577 N N . MET A 1 75 ? -5.668 4.236 15.222 1.00 87.31 75 MET A N 1
ATOM 578 C CA . MET A 1 75 ? -4.869 5.239 14.530 1.00 87.31 75 MET A CA 1
ATOM 579 C C . MET A 1 75 ? -5.217 5.234 13.051 1.00 87.31 75 MET A C 1
ATOM 581 O O . MET A 1 75 ? -5.204 4.185 12.416 1.00 87.31 75 MET A O 1
ATOM 585 N N . ASN A 1 76 ? -5.504 6.397 12.484 1.00 86.06 76 ASN A N 1
ATOM 586 C CA . ASN A 1 76 ? -5.760 6.499 11.060 1.00 86.06 76 ASN A CA 1
ATOM 587 C C . ASN A 1 76 ? -4.432 6.517 10.290 1.00 86.06 76 ASN A C 1
ATOM 589 O O . ASN A 1 76 ? -3.504 7.281 10.597 1.00 86.06 76 ASN A O 1
ATOM 593 N N . THR A 1 77 ? -4.336 5.685 9.263 1.00 85.06 77 THR A N 1
ATOM 594 C CA . THR A 1 77 ? -3.173 5.575 8.386 1.00 85.06 77 THR A CA 1
ATOM 595 C C . THR A 1 77 ? -3.584 5.796 6.934 1.00 85.06 77 THR A C 1
ATOM 597 O O . THR A 1 77 ? -4.757 5.753 6.579 1.00 85.06 77 THR A O 1
ATOM 600 N N . LYS A 1 78 ? -2.607 5.968 6.044 1.00 84.25 78 LYS A N 1
ATOM 601 C CA . LYS A 1 78 ? -2.846 6.044 4.594 1.00 84.25 78 LYS A CA 1
ATOM 602 C C . LYS A 1 78 ? -3.466 4.778 3.995 1.00 84.25 78 LYS A C 1
ATOM 604 O O . LYS A 1 78 ? -3.903 4.820 2.853 1.00 84.25 78 LYS A O 1
ATOM 609 N N . LEU A 1 79 ? -3.466 3.668 4.732 1.00 78.38 79 LEU A N 1
ATOM 610 C CA . LEU A 1 79 ? -4.059 2.399 4.315 1.00 78.38 79 LEU A CA 1
ATOM 611 C C . LEU A 1 79 ? -5.386 2.123 5.038 1.00 78.38 79 LEU A C 1
ATOM 613 O O . LEU A 1 79 ? -5.918 1.031 4.920 1.00 78.38 79 LEU A O 1
ATOM 617 N N . GLY A 1 80 ? -5.930 3.085 5.786 1.00 80.69 80 GLY A N 1
ATOM 618 C CA . GLY A 1 80 ? -7.111 2.905 6.628 1.00 80.69 80 GLY A CA 1
ATOM 619 C C . GLY A 1 80 ? -6.773 2.956 8.114 1.00 80.69 80 GLY A C 1
ATOM 620 O O . GLY A 1 80 ? -5.662 3.319 8.513 1.00 80.69 80 GLY A O 1
ATOM 621 N N . TRP A 1 81 ? -7.744 2.607 8.947 1.00 83.38 81 TRP A N 1
ATOM 622 C CA . TRP A 1 81 ? -7.568 2.595 10.395 1.00 83.38 81 TRP A CA 1
ATOM 623 C C . TRP A 1 81 ? -6.581 1.503 10.819 1.00 83.38 81 TRP A C 1
ATOM 625 O O . TRP A 1 81 ? -6.276 0.594 10.070 1.00 83.38 81 TRP A O 1
ATOM 635 N N . ALA A 1 82 ? -6.008 1.592 12.005 1.00 81.94 82 ALA A N 1
ATOM 636 C CA . ALA A 1 82 ? -5.108 0.591 12.558 1.00 81.94 82 ALA A CA 1
ATOM 637 C C . ALA A 1 82 ? -5.372 0.513 14.054 1.00 81.94 82 ALA A C 1
ATOM 639 O O . ALA A 1 82 ? -5.339 1.538 14.731 1.00 81.94 82 ALA A O 1
ATOM 640 N N . VAL A 1 83 ? -5.655 -0.675 14.575 1.00 81.75 83 VAL A N 1
ATOM 641 C CA . VAL A 1 83 ? -5.868 -0.864 16.009 1.00 81.75 83 VAL A CA 1
ATOM 642 C C . VAL A 1 83 ? -4.538 -1.268 16.632 1.00 81.75 83 VAL A C 1
ATOM 644 O O . VAL A 1 83 ? -3.946 -2.278 16.261 1.00 81.75 83 VAL A O 1
ATOM 647 N N . ILE A 1 84 ? -4.044 -0.464 17.565 1.00 81.25 84 ILE A N 1
ATOM 648 C CA . ILE A 1 84 ? -2.735 -0.637 18.190 1.00 81.25 84 ILE A CA 1
ATOM 649 C C . ILE A 1 84 ? -2.946 -0.729 19.688 1.00 81.25 84 ILE A C 1
ATOM 651 O O . ILE A 1 84 ? -3.589 0.137 20.279 1.00 81.25 84 ILE A O 1
ATOM 655 N N . GLY A 1 85 ? -2.400 -1.761 20.318 1.00 77.88 85 GLY A N 1
ATOM 656 C CA . GLY A 1 85 ? -2.516 -1.878 21.759 1.00 77.88 85 GLY A CA 1
ATOM 657 C C . GLY A 1 85 ? -2.187 -3.245 22.313 1.00 77.88 85 GLY A C 1
ATOM 658 O O . GLY A 1 85 ? -1.720 -4.147 21.613 1.00 77.88 85 GLY A O 1
ATOM 659 N N . ARG A 1 86 ? -2.437 -3.393 23.610 1.00 71.19 86 ARG A N 1
ATOM 660 C CA . ARG A 1 86 ? -2.345 -4.681 24.291 1.00 71.19 86 ARG A CA 1
ATOM 661 C C . ARG A 1 86 ? -3.728 -5.312 24.301 1.00 71.19 86 ARG A C 1
ATOM 663 O O . ARG A 1 86 ? -4.705 -4.688 24.700 1.00 71.19 86 ARG A O 1
ATOM 670 N N . SER A 1 87 ? -3.798 -6.561 23.863 1.00 61.41 87 SER A N 1
ATOM 671 C CA . SER A 1 87 ? -4.972 -7.402 24.070 1.00 61.41 87 SER A CA 1
ATOM 672 C C . SER A 1 87 ? -4.610 -8.467 25.092 1.00 61.41 87 SER A C 1
ATOM 674 O O . SER A 1 87 ? -3.516 -9.032 25.031 1.00 61.41 87 SER A O 1
ATOM 676 N N . GLU A 1 88 ? -5.508 -8.732 26.037 1.00 55.31 88 GLU A N 1
ATOM 677 C CA . GLU A 1 88 ? -5.385 -9.854 26.966 1.00 55.31 88 GLU A CA 1
ATOM 678 C C . GLU A 1 88 ? -5.582 -11.167 26.197 1.00 55.31 88 GLU A C 1
ATOM 680 O O . GLU A 1 88 ? -6.652 -11.773 26.195 1.00 55.31 88 GLU A O 1
ATOM 685 N N . ILE A 1 89 ? -4.546 -11.607 25.486 1.00 54.41 89 ILE A N 1
ATOM 686 C CA . ILE A 1 89 ? -4.514 -12.953 24.929 1.00 54.41 89 ILE A CA 1
ATOM 687 C C . ILE A 1 89 ? -4.201 -13.881 26.097 1.00 54.41 89 ILE A C 1
ATOM 689 O O . ILE A 1 89 ? -3.085 -13.919 26.615 1.00 54.41 89 ILE A O 1
ATOM 693 N N . THR A 1 90 ? -5.221 -14.601 26.545 1.00 47.38 90 THR A N 1
ATOM 694 C CA . THR A 1 90 ? -5.071 -15.691 27.502 1.00 47.38 90 THR A CA 1
ATOM 695 C C . THR A 1 90 ? -4.338 -16.841 26.819 1.00 47.38 90 THR A C 1
ATOM 697 O O . THR A 1 90 ? -4.919 -17.566 26.024 1.00 47.38 90 THR A O 1
ATOM 700 N N . GLU A 1 91 ? -3.030 -16.935 27.056 1.00 44.22 91 GLU A N 1
ATOM 701 C CA . GLU A 1 91 ? -2.325 -18.123 27.568 1.00 44.22 91 GLU A CA 1
ATOM 702 C C . GLU A 1 91 ? -0.803 -17.939 27.428 1.00 44.22 91 GLU A C 1
ATOM 704 O O . GLU A 1 91 ? -0.276 -17.765 26.337 1.00 44.22 91 GLU A O 1
ATOM 709 N N . ASN A 1 92 ? -0.128 -17.983 28.582 1.00 44.53 92 ASN A N 1
ATOM 710 C CA . ASN A 1 92 ? 1.316 -18.072 28.803 1.00 44.53 92 ASN A CA 1
ATOM 711 C C . ASN A 1 92 ? 2.258 -17.186 27.960 1.00 44.53 92 ASN A C 1
ATOM 713 O O . ASN A 1 92 ? 2.762 -17.568 26.911 1.00 44.53 92 ASN A O 1
ATOM 717 N N . ASP A 1 93 ? 2.656 -16.108 28.634 1.00 46.38 93 ASP A N 1
ATOM 718 C CA . ASP A 1 93 ? 3.967 -15.465 28.583 1.00 46.38 93 ASP A CA 1
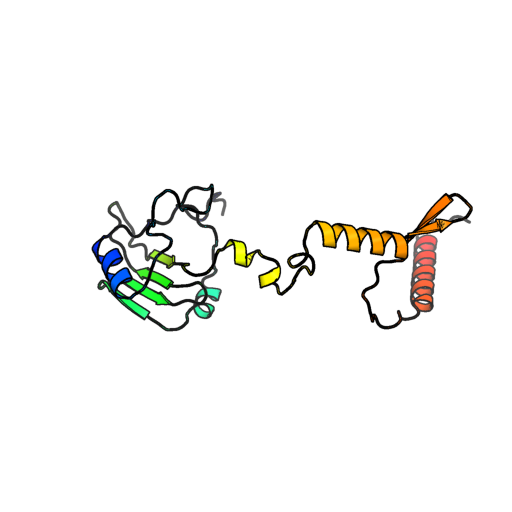ATOM 719 C C . ASP A 1 93 ? 4.274 -14.543 27.390 1.00 46.38 93 ASP A C 1
ATOM 721 O O . ASP A 1 93 ? 4.046 -14.840 26.223 1.00 46.38 93 ASP A O 1
ATOM 725 N N . SER A 1 94 ? 4.860 -13.395 27.739 1.00 41.12 94 SER A N 1
ATOM 726 C CA . SER A 1 94 ? 5.195 -12.216 26.926 1.00 41.12 94 SER A CA 1
ATOM 727 C C . SER A 1 94 ? 4.029 -11.318 26.460 1.00 41.12 94 SER A C 1
ATOM 729 O O . SER A 1 94 ? 3.303 -11.581 25.505 1.00 41.12 94 SER A O 1
ATOM 731 N N . SER A 1 95 ? 3.919 -10.166 27.137 1.00 43.53 95 SER A N 1
ATOM 732 C CA . SER A 1 95 ? 3.165 -8.975 26.725 1.00 43.53 95 SER A CA 1
ATOM 733 C C . SER A 1 95 ? 3.508 -8.590 25.282 1.00 43.53 95 SER A C 1
ATOM 735 O O . SER A 1 95 ? 4.473 -7.870 25.033 1.00 43.53 95 SER A O 1
ATOM 737 N N . SER A 1 96 ? 2.721 -9.074 24.331 1.00 45.59 96 SER A N 1
ATOM 738 C CA . SER A 1 96 ? 2.885 -8.801 22.910 1.00 45.59 96 SER A CA 1
ATOM 739 C C . SER A 1 96 ? 2.088 -7.543 22.570 1.00 45.59 96 SER A C 1
ATOM 741 O O . SER A 1 96 ? 0.863 -7.517 22.666 1.00 45.59 96 SER A O 1
ATOM 743 N N . THR A 1 97 ? 2.787 -6.463 22.213 1.00 48.88 97 THR A N 1
ATOM 744 C CA . THR A 1 97 ? 2.155 -5.291 21.598 1.00 48.88 97 THR A CA 1
ATOM 745 C C . THR A 1 97 ? 1.600 -5.730 20.252 1.00 48.88 97 THR A C 1
ATOM 747 O O . THR A 1 97 ? 2.363 -6.108 19.364 1.00 48.88 97 THR A O 1
ATOM 750 N N . LEU A 1 98 ? 0.281 -5.706 20.103 1.00 50.94 98 LEU A N 1
ATOM 751 C CA . LEU A 1 98 ? -0.362 -6.043 18.847 1.00 50.94 98 LEU A CA 1
ATOM 752 C C . LEU A 1 98 ? -0.546 -4.756 18.047 1.00 50.94 98 LEU A C 1
ATOM 754 O O . LEU A 1 98 ? -1.128 -3.781 18.524 1.00 50.94 98 LEU A O 1
ATOM 758 N N . MET A 1 99 ? -0.019 -4.752 16.828 1.00 51.09 99 MET A N 1
ATOM 759 C CA . MET A 1 99 ? -0.272 -3.717 15.836 1.00 51.09 99 MET A CA 1
ATOM 760 C C . MET A 1 99 ? -1.099 -4.357 14.726 1.00 51.09 99 MET A C 1
ATOM 762 O O . MET A 1 99 ? -0.589 -5.185 13.974 1.00 51.09 99 MET A O 1
ATOM 766 N N . PHE A 1 100 ? -2.375 -3.996 14.643 1.00 58.88 100 PHE A N 1
ATOM 767 C CA . PHE A 1 100 ? -3.265 -4.402 13.563 1.00 58.88 100 PHE A CA 1
ATOM 768 C C . PHE A 1 100 ? -3.417 -3.245 12.593 1.00 58.88 100 PHE A C 1
ATOM 770 O O . PHE A 1 100 ? -3.736 -2.131 13.004 1.00 58.88 100 PHE A O 1
ATOM 777 N N . LEU A 1 101 ? -3.221 -3.505 11.305 1.00 53.16 101 LEU A N 1
ATOM 778 C CA . LEU A 1 101 ? -3.588 -2.568 10.255 1.00 53.16 101 LEU A CA 1
ATOM 779 C C . LEU A 1 101 ? -4.975 -2.952 9.743 1.00 53.16 101 LEU A C 1
ATOM 781 O O . LEU A 1 101 ? -5.166 -4.040 9.212 1.00 53.16 101 LEU A O 1
ATOM 785 N N . LEU A 1 102 ? -5.930 -2.051 9.919 1.00 56.44 102 LEU A N 1
ATOM 786 C CA . LEU A 1 102 ? -7.330 -2.223 9.577 1.00 56.44 102 LEU A CA 1
ATOM 787 C C . LEU A 1 102 ? -7.657 -1.493 8.269 1.00 56.44 102 LEU A C 1
ATOM 789 O O . LEU A 1 102 ? -8.153 -0.364 8.233 1.00 56.44 102 LEU A O 1
ATOM 793 N N . VAL A 1 103 ? -7.361 -2.170 7.165 1.00 51.47 103 VAL A N 1
ATOM 794 C CA . VAL A 1 103 ? -7.635 -1.649 5.827 1.00 51.47 103 VAL A CA 1
ATOM 795 C C . VAL A 1 103 ? -9.114 -1.810 5.537 1.00 51.47 103 VAL A C 1
ATOM 797 O O . VAL A 1 103 ? -9.609 -2.932 5.448 1.00 51.47 103 VAL A O 1
ATOM 800 N N . ASN A 1 104 ? -9.816 -0.691 5.426 1.00 52.06 104 ASN A N 1
ATOM 801 C CA . ASN A 1 104 ? -11.263 -0.693 5.265 1.00 52.06 104 ASN A CA 1
ATOM 802 C C . ASN A 1 104 ? -11.725 -0.130 3.915 1.00 52.06 104 ASN A C 1
ATOM 804 O O . ASN A 1 104 ? -12.749 -0.563 3.400 1.00 52.06 104 ASN A O 1
ATOM 808 N N . ASP A 1 105 ? -10.923 0.753 3.314 1.00 52.56 105 ASP A N 1
ATOM 809 C CA . ASP A 1 105 ? -11.286 1.475 2.087 1.00 52.56 105 ASP A CA 1
ATOM 810 C C . ASP A 1 105 ? -10.404 1.131 0.875 1.00 52.56 105 ASP A C 1
ATOM 812 O O . ASP A 1 105 ? -10.571 1.717 -0.191 1.00 52.56 105 ASP A O 1
ATOM 816 N N . VAL A 1 106 ? -9.451 0.199 1.008 1.00 55.25 106 VAL A N 1
ATOM 817 C CA . VAL A 1 106 ? -8.522 -0.156 -0.079 1.00 55.25 106 VAL A CA 1
ATOM 818 C C . VAL A 1 106 ? -8.509 -1.668 -0.271 1.00 55.25 106 VAL A C 1
ATOM 820 O O . VAL A 1 106 ? -8.102 -2.412 0.621 1.00 55.25 106 VAL A O 1
ATOM 823 N N . ASN A 1 107 ? -8.937 -2.153 -1.437 1.00 63.09 107 ASN A N 1
ATOM 824 C CA . ASN A 1 107 ? -8.716 -3.553 -1.779 1.00 63.09 107 ASN A CA 1
ATOM 825 C C . ASN A 1 107 ? -7.207 -3.741 -2.001 1.00 63.09 107 ASN A C 1
ATOM 827 O O . ASN A 1 107 ? -6.610 -3.024 -2.795 1.00 63.09 107 ASN A O 1
ATOM 831 N N . ILE A 1 108 ? -6.564 -4.699 -1.325 1.00 66.00 108 ILE A N 1
ATOM 832 C CA . ILE A 1 108 ? -5.132 -4.993 -1.543 1.00 66.00 108 ILE A CA 1
ATOM 833 C C . ILE A 1 108 ? -4.865 -5.305 -3.019 1.00 66.00 108 ILE A C 1
ATOM 835 O O . ILE A 1 108 ? -3.814 -4.946 -3.542 1.00 66.00 108 ILE A O 1
ATOM 839 N N . SER A 1 109 ? -5.832 -5.907 -3.714 1.00 66.19 109 SER A N 1
ATOM 840 C CA . SER A 1 109 ? -5.763 -6.125 -5.161 1.00 66.19 109 SER A CA 1
ATOM 841 C C . SER A 1 109 ? -5.593 -4.818 -5.937 1.00 66.19 109 SER A C 1
ATOM 843 O O . SER A 1 109 ? -4.895 -4.813 -6.944 1.00 66.19 109 SER A O 1
ATOM 845 N N . ASP A 1 110 ? -6.141 -3.699 -5.450 1.00 66.19 110 ASP A N 1
ATOM 846 C CA . ASP A 1 110 ? -5.948 -2.385 -6.064 1.00 66.19 110 ASP A CA 1
ATOM 847 C C . ASP A 1 110 ? -4.489 -1.920 -5.976 1.00 66.19 110 ASP A C 1
ATOM 849 O O . ASP A 1 110 ? -4.028 -1.257 -6.898 1.00 66.19 110 ASP A O 1
ATOM 853 N N . LEU A 1 111 ? -3.705 -2.320 -4.964 1.00 65.94 111 LEU A N 1
ATOM 854 C CA . LEU A 1 111 ? -2.257 -2.036 -4.939 1.00 65.94 111 LEU A CA 1
ATOM 855 C C . LEU A 1 111 ? -1.518 -2.687 -6.116 1.00 65.94 111 LEU A C 1
ATOM 857 O O . LEU A 1 111 ? -0.479 -2.189 -6.546 1.00 65.94 111 LEU A O 1
ATOM 861 N N . TRP A 1 112 ? -2.059 -3.793 -6.625 1.00 65.19 112 TRP A N 1
ATOM 862 C CA . TRP A 1 112 ? -1.518 -4.547 -7.754 1.00 65.19 112 TRP A CA 1
ATOM 863 C C . TRP A 1 112 ? -2.193 -4.205 -9.083 1.00 65.19 112 TRP A C 1
ATOM 865 O O . TRP A 1 112 ? -1.729 -4.658 -10.131 1.00 65.19 112 TRP A O 1
ATOM 875 N N . ARG A 1 113 ? -3.269 -3.409 -9.069 1.00 62.53 113 ARG A N 1
ATOM 876 C CA . ARG A 1 113 ? -3.885 -2.912 -10.299 1.00 62.53 113 ARG A CA 1
ATOM 877 C C . ARG A 1 113 ? -2.948 -1.922 -10.972 1.00 62.53 113 ARG A C 1
ATOM 879 O O . ARG A 1 113 ? -2.391 -1.029 -10.334 1.00 62.53 113 ARG A O 1
ATOM 886 N N . LEU A 1 114 ? -2.799 -2.087 -12.282 1.00 57.91 114 LEU A N 1
ATOM 887 C CA . LEU A 1 114 ? -1.939 -1.247 -13.115 1.00 57.91 114 LEU A CA 1
ATOM 888 C C . LEU A 1 114 ? -2.353 0.236 -13.056 1.00 57.91 114 LEU A C 1
ATOM 890 O O . LEU A 1 114 ? -1.482 1.108 -13.081 1.00 57.91 114 LEU A O 1
ATOM 894 N N . ASP A 1 115 ? -3.640 0.510 -12.830 1.00 55.16 115 ASP A N 1
ATOM 895 C CA . ASP A 1 115 ? -4.193 1.851 -12.599 1.00 55.16 115 ASP A CA 1
ATOM 896 C C . ASP A 1 115 ? -3.516 2.582 -11.429 1.00 55.16 115 ASP A C 1
ATOM 898 O O . ASP A 1 115 ? -3.213 3.771 -11.521 1.00 55.16 115 ASP A O 1
ATOM 902 N N . THR A 1 116 ? -3.192 1.872 -10.343 1.00 51.91 116 THR A N 1
ATOM 903 C CA . THR A 1 116 ? -2.521 2.439 -9.158 1.00 51.91 116 THR A CA 1
ATOM 904 C C . THR A 1 116 ? -1.050 2.767 -9.435 1.00 51.91 116 THR A C 1
ATOM 906 O O . THR A 1 116 ? -0.466 3.636 -8.786 1.00 51.91 116 THR A O 1
ATOM 909 N N . LEU A 1 117 ? -0.455 2.128 -10.449 1.00 57.59 117 LEU A N 1
ATOM 910 C CA . LEU A 1 117 ? 0.871 2.460 -10.983 1.00 57.59 117 LEU A CA 1
ATOM 911 C C . LEU A 1 117 ? 0.815 3.553 -12.062 1.00 57.59 117 LEU A C 1
ATOM 913 O O . LEU A 1 117 ? 1.842 3.869 -12.664 1.00 57.59 117 LEU A O 1
ATOM 917 N N . ASN A 1 118 ? -0.364 4.141 -12.304 1.00 53.34 118 ASN A N 1
ATOM 918 C CA . ASN A 1 118 ? -0.621 5.097 -13.379 1.00 53.34 118 ASN A CA 1
ATOM 919 C C . ASN A 1 118 ? -0.353 4.507 -14.782 1.00 53.34 118 ASN A C 1
ATOM 921 O O . ASN A 1 118 ? -0.130 5.240 -15.748 1.00 53.34 118 ASN A O 1
ATOM 925 N N . ILE A 1 119 ? -0.359 3.175 -14.885 1.00 57.22 119 ILE A N 1
ATOM 926 C CA . ILE A 1 119 ? -0.272 2.416 -16.129 1.00 57.22 119 ILE A CA 1
ATOM 927 C C . ILE A 1 119 ? -1.712 2.076 -16.506 1.00 57.22 119 ILE A C 1
ATOM 929 O O . ILE A 1 119 ? -2.184 0.967 -16.292 1.00 57.22 119 ILE A O 1
ATOM 933 N N . ASN A 1 120 ? -2.432 3.068 -17.020 1.00 54.72 120 ASN A N 1
ATOM 934 C CA . ASN A 1 120 ? -3.777 2.834 -17.532 1.00 54.72 120 ASN A CA 1
ATOM 935 C C . ASN A 1 120 ? -3.658 2.017 -18.824 1.00 54.72 120 ASN A C 1
ATOM 937 O O . ASN A 1 120 ? -3.030 2.485 -19.779 1.00 54.72 120 ASN A O 1
ATOM 941 N N . ASP A 1 121 ? -4.252 0.824 -18.875 1.00 55.78 121 ASP A N 1
ATOM 942 C CA . ASP A 1 121 ? -4.442 0.128 -20.147 1.00 55.78 121 ASP A CA 1
ATOM 943 C C . ASP A 1 121 ? -5.612 0.809 -20.883 1.00 55.78 121 ASP A C 1
ATOM 945 O O . ASP A 1 121 ? -6.749 0.763 -20.404 1.00 55.78 121 ASP A O 1
ATOM 949 N N . PRO A 1 122 ? -5.392 1.465 -22.041 1.00 55.59 122 PRO A N 1
ATOM 950 C CA . PRO A 1 122 ? -6.479 2.079 -22.803 1.00 55.59 122 PRO A CA 1
ATOM 951 C C . PRO A 1 122 ? -7.578 1.079 -23.216 1.00 55.59 122 PRO A C 1
ATOM 953 O O . PRO A 1 122 ? -8.661 1.507 -23.622 1.00 55.59 122 PRO A O 1
ATOM 956 N N . ALA A 1 123 ? -7.332 -0.230 -23.090 1.00 57.56 123 ALA A N 1
ATOM 957 C CA . ALA A 1 123 ? -8.303 -1.288 -23.326 1.00 57.56 123 ALA A CA 1
ATOM 958 C C . ALA A 1 123 ? -9.396 -1.432 -22.246 1.00 57.56 123 ALA A C 1
ATOM 960 O O . ALA A 1 123 ? -10.438 -2.008 -22.555 1.00 57.56 123 ALA A O 1
ATOM 961 N N . GLU A 1 124 ? -9.227 -0.922 -21.017 1.00 54.84 124 GLU A N 1
ATOM 962 C CA . GLU A 1 124 ? -10.221 -1.131 -19.939 1.00 54.84 124 GLU A CA 1
ATOM 963 C C . GLU A 1 124 ? -11.570 -0.436 -20.193 1.00 54.84 124 GLU A C 1
ATOM 965 O O . GLU A 1 124 ? -12.614 -0.914 -19.750 1.00 54.84 124 GLU A O 1
ATOM 970 N N . ASN A 1 125 ? -11.574 0.660 -20.957 1.00 58.91 125 ASN A N 1
ATOM 971 C CA . ASN A 1 125 ? -12.789 1.409 -21.297 1.00 58.91 125 ASN A CA 1
ATOM 972 C C . ASN A 1 125 ? -13.428 0.971 -22.625 1.00 58.91 125 ASN A C 1
ATOM 974 O O . ASN A 1 125 ? -14.430 1.551 -23.044 1.00 58.91 125 ASN A O 1
ATOM 978 N N . GLN A 1 126 ? -12.847 -0.017 -23.309 1.00 59.97 126 GLN A N 1
ATOM 979 C CA . GLN A 1 126 ? -13.324 -0.495 -24.603 1.00 59.97 126 GLN A CA 1
ATOM 980 C C . GLN A 1 126 ? -14.000 -1.850 -24.443 1.00 59.97 126 GLN A C 1
ATOM 982 O O . GLN A 1 126 ? -13.502 -2.760 -23.778 1.00 59.97 126 GLN A O 1
ATOM 987 N N . SER A 1 127 ? -15.146 -2.031 -25.094 1.00 72.12 127 SER A N 1
ATOM 988 C CA . SER A 1 127 ? -15.759 -3.349 -25.159 1.00 72.12 127 SER A CA 1
ATOM 989 C C . SER A 1 127 ? -14.800 -4.332 -25.840 1.00 72.12 127 SER A C 1
ATOM 991 O O . SER A 1 127 ? -14.060 -3.999 -26.769 1.00 72.12 127 SER A O 1
ATOM 993 N N . ARG A 1 128 ? -14.860 -5.610 -25.450 1.00 67.75 128 ARG A N 1
ATOM 994 C CA . ARG A 1 128 ? -14.059 -6.682 -26.073 1.00 67.75 128 ARG A CA 1
ATOM 995 C C . ARG A 1 128 ? -14.213 -6.741 -27.601 1.00 67.75 128 ARG A C 1
ATOM 997 O O . ARG A 1 128 ? -13.351 -7.295 -28.282 1.00 67.75 128 ARG A O 1
ATOM 1004 N N . LYS A 1 129 ? -15.330 -6.238 -28.135 1.00 71.56 129 LYS A N 1
ATOM 1005 C CA . LYS A 1 129 ? -15.587 -6.149 -29.574 1.00 71.56 129 LYS A CA 1
ATOM 1006 C C . LYS A 1 129 ? -14.774 -5.019 -30.210 1.00 71.56 129 LYS A C 1
ATOM 1008 O O . LYS A 1 129 ? -14.086 -5.281 -31.189 1.00 71.56 129 LYS A O 1
ATOM 1013 N N . GLU A 1 130 ? -14.792 -3.832 -29.616 1.00 74.44 130 GLU A N 1
ATOM 1014 C CA . GLU A 1 130 ? -14.025 -2.666 -30.077 1.00 74.44 130 GLU A CA 1
ATOM 1015 C C . GLU A 1 130 ? -12.518 -2.923 -30.010 1.00 74.44 130 GLU A C 1
ATOM 1017 O O . GLU A 1 130 ? -11.813 -2.643 -30.973 1.00 74.44 130 GLU A O 1
ATOM 1022 N N . LEU A 1 131 ? -12.032 -3.573 -28.947 1.00 70.38 131 LEU A N 1
ATOM 1023 C CA . LEU A 1 131 ? -10.614 -3.926 -28.824 1.00 70.38 131 LEU A CA 1
ATOM 1024 C C . LEU A 1 131 ? -10.156 -4.880 -29.941 1.00 70.38 131 LEU A C 1
ATOM 1026 O O . LEU A 1 131 ? -9.074 -4.730 -30.508 1.00 70.38 131 LEU A O 1
ATOM 1030 N N . LYS A 1 132 ? -10.992 -5.870 -30.283 1.00 75.38 132 LYS A N 1
ATOM 1031 C CA . LYS A 1 132 ? -10.718 -6.799 -31.391 1.00 75.38 132 LYS A CA 1
ATOM 1032 C C . LYS A 1 132 ? -10.729 -6.093 -32.742 1.00 75.38 132 LYS A C 1
ATOM 1034 O O . LYS A 1 132 ? -9.935 -6.446 -33.609 1.00 75.38 132 LYS A O 1
ATOM 1039 N N . GLU A 1 133 ? -11.636 -5.142 -32.924 1.00 82.69 133 GLU A N 1
ATOM 1040 C CA . GLU A 1 133 ? -11.770 -4.372 -34.158 1.00 82.69 133 GLU A CA 1
ATOM 1041 C C . GLU A 1 133 ? -10.575 -3.429 -34.342 1.00 82.69 133 GLU A C 1
ATOM 1043 O O . GLU A 1 133 ? -9.920 -3.485 -35.378 1.00 82.69 133 GLU A O 1
ATOM 1048 N N . ALA A 1 134 ? -10.174 -2.709 -33.292 1.00 76.88 134 ALA A N 1
ATOM 1049 C CA . ALA A 1 134 ? -8.977 -1.872 -33.285 1.00 76.88 134 ALA A CA 1
ATOM 1050 C C . ALA A 1 134 ? -7.686 -2.680 -33.512 1.00 76.88 134 ALA A C 1
ATOM 1052 O O . ALA A 1 134 ? -6.827 -2.277 -34.297 1.00 76.88 134 ALA A O 1
ATOM 1053 N N . ALA A 1 135 ? -7.548 -3.852 -32.880 1.00 77.06 135 ALA A N 1
ATOM 1054 C CA . ALA A 1 135 ? -6.403 -4.737 -33.100 1.00 77.06 135 ALA A CA 1
ATOM 1055 C C . ALA A 1 135 ? -6.350 -5.262 -34.545 1.00 77.06 135 ALA A C 1
ATOM 1057 O O . ALA A 1 135 ? -5.273 -5.346 -35.139 1.00 77.06 135 ALA A O 1
ATOM 1058 N N . LYS A 1 136 ? -7.514 -5.582 -35.128 1.00 83.12 136 LYS A N 1
ATOM 1059 C CA . LYS A 1 136 ? -7.630 -5.999 -36.527 1.00 83.12 136 LYS A CA 1
ATOM 1060 C C . LYS A 1 136 ? -7.255 -4.861 -37.480 1.00 83.12 136 LYS A C 1
ATOM 1062 O O . LYS A 1 136 ? -6.438 -5.081 -38.369 1.00 83.12 136 LYS A O 1
ATOM 1067 N N . GLU A 1 137 ? -7.783 -3.656 -37.277 1.00 83.69 137 GLU A N 1
ATOM 1068 C CA . GLU A 1 137 ? -7.430 -2.480 -38.084 1.00 83.69 137 GLU A CA 1
ATOM 1069 C C . GLU A 1 137 ? -5.938 -2.143 -37.984 1.00 83.69 137 GLU A C 1
ATOM 1071 O O . GLU A 1 137 ? -5.287 -1.846 -38.989 1.00 83.69 137 GLU A O 1
ATOM 1076 N N . HIS A 1 138 ? -5.364 -2.226 -36.780 1.00 81.62 138 HIS A N 1
ATOM 1077 C CA . HIS A 1 138 ? -3.936 -2.015 -36.576 1.00 81.62 138 HIS A CA 1
ATOM 1078 C C . HIS A 1 138 ? -3.104 -3.054 -37.334 1.00 81.62 138 HIS A C 1
ATOM 1080 O O . HIS A 1 138 ? -2.120 -2.695 -37.982 1.00 81.62 138 HIS A O 1
ATOM 1086 N N . PHE A 1 139 ? -3.505 -4.326 -37.301 1.00 80.56 139 PHE A N 1
ATOM 1087 C CA . PHE A 1 139 ? -2.847 -5.399 -38.042 1.00 80.56 139 PHE A CA 1
ATOM 1088 C C . PHE A 1 139 ? -2.930 -5.181 -39.559 1.00 80.56 139 PHE A C 1
ATOM 1090 O O . PHE A 1 139 ? -1.907 -5.234 -40.234 1.00 80.56 139 PHE A O 1
ATOM 1097 N N . GLU A 1 140 ? -4.110 -4.857 -40.095 1.00 82.44 140 GLU A N 1
ATOM 1098 C CA . GLU A 1 140 ? -4.298 -4.573 -41.527 1.00 82.44 140 GLU A CA 1
ATOM 1099 C C . GLU A 1 140 ? -3.487 -3.354 -41.995 1.00 82.44 140 GLU A C 1
ATOM 1101 O O . GLU A 1 140 ? -2.993 -3.320 -43.124 1.00 82.44 140 GLU A O 1
ATOM 1106 N N . ARG A 1 141 ? -3.300 -2.354 -41.124 1.00 79.81 141 ARG A N 1
ATOM 1107 C CA . ARG A 1 141 ? -2.479 -1.174 -41.422 1.00 79.81 141 ARG A CA 1
ATOM 1108 C C . ARG A 1 141 ? -0.974 -1.462 -41.352 1.00 79.81 141 ARG A C 1
ATOM 1110 O O . ARG A 1 141 ? -0.221 -0.931 -42.172 1.00 79.81 141 ARG A O 1
ATOM 1117 N N . SER A 1 142 ? -0.534 -2.240 -40.364 1.00 78.12 142 SER A N 1
ATOM 1118 C CA . SER A 1 142 ? 0.887 -2.450 -40.039 1.00 78.12 142 SER A CA 1
ATOM 1119 C C . SER A 1 142 ? 1.524 -3.632 -40.765 1.00 78.12 142 SER A C 1
ATOM 1121 O O . SER A 1 142 ? 2.738 -3.620 -40.973 1.00 78.12 142 SER A O 1
ATOM 1123 N N . VAL A 1 143 ? 0.732 -4.630 -41.169 1.00 84.50 143 VAL A N 1
ATOM 1124 C CA . VAL A 1 143 ? 1.218 -5.870 -41.776 1.00 84.50 143 VAL A CA 1
ATOM 1125 C C . VAL A 1 143 ? 0.784 -5.952 -43.234 1.00 84.50 143 VAL A C 1
ATOM 1127 O O . VAL A 1 143 ? -0.398 -5.998 -43.561 1.00 84.50 143 VAL A O 1
ATOM 1130 N N . LYS A 1 144 ? 1.765 -6.012 -44.134 1.00 86.12 144 LYS A N 1
ATOM 1131 C CA . LYS A 1 144 ? 1.567 -6.216 -45.575 1.00 86.12 144 LYS A CA 1
ATOM 1132 C C . LYS A 1 144 ? 2.250 -7.497 -46.020 1.00 86.12 144 LYS A C 1
ATOM 1134 O O . LYS A 1 144 ? 3.102 -8.029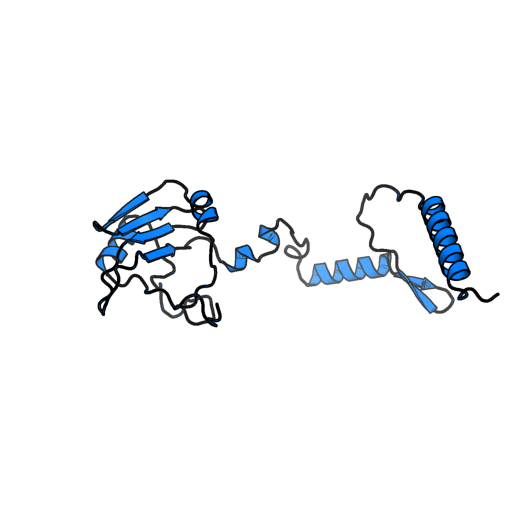 -45.316 1.00 86.12 144 LYS A O 1
ATOM 1139 N N . ARG A 1 145 ? 1.890 -7.995 -47.199 1.00 88.12 145 ARG A N 1
ATOM 1140 C CA . ARG A 1 145 ? 2.539 -9.159 -47.805 1.00 88.12 145 ARG A CA 1
ATOM 1141 C C . ARG A 1 145 ? 3.362 -8.716 -49.008 1.00 88.12 145 ARG A C 1
ATOM 1143 O O . ARG A 1 145 ? 2.871 -7.922 -49.807 1.00 88.12 145 ARG A O 1
ATOM 1150 N N . ASP A 1 146 ? 4.601 -9.184 -49.107 1.00 83.94 146 ASP A N 1
ATOM 1151 C CA . ASP A 1 146 ? 5.440 -8.938 -50.280 1.00 83.94 146 ASP A CA 1
ATOM 1152 C C . ASP A 1 146 ? 5.060 -9.862 -51.450 1.00 83.94 146 ASP A C 1
ATOM 1154 O O . ASP A 1 146 ? 4.258 -10.791 -51.308 1.00 83.94 146 ASP A O 1
ATOM 1158 N N . ASN A 1 147 ? 5.640 -9.605 -52.624 1.00 87.50 147 ASN A N 1
ATOM 1159 C CA . ASN A 1 147 ? 5.374 -10.375 -53.844 1.00 87.50 147 ASN A CA 1
ATOM 1160 C C . ASN A 1 147 ? 5.871 -11.833 -53.762 1.00 87.50 147 ASN A C 1
ATOM 1162 O O . ASN A 1 147 ? 5.477 -12.658 -54.582 1.00 87.50 147 ASN A O 1
ATOM 1166 N N . GLU A 1 148 ? 6.713 -12.157 -52.777 1.00 90.81 148 GLU A N 1
ATOM 1167 C CA . GLU A 1 148 ? 7.205 -13.510 -52.484 1.00 90.81 148 GLU A CA 1
ATOM 1168 C C . GLU A 1 148 ? 6.344 -14.213 -51.418 1.00 90.81 148 GLU A C 1
ATOM 1170 O O . GLU A 1 148 ? 6.591 -15.363 -51.056 1.00 90.81 148 GLU A O 1
ATOM 1175 N N . GLY A 1 149 ? 5.303 -13.544 -50.914 1.00 86.00 149 GLY A N 1
ATOM 1176 C CA . GLY A 1 149 ? 4.377 -14.091 -49.937 1.00 86.00 149 GLY A CA 1
ATOM 1177 C C . GLY A 1 149 ? 4.839 -13.983 -48.480 1.00 86.00 149 GLY A C 1
ATOM 1178 O O . GLY A 1 149 ? 4.206 -14.614 -47.626 1.00 86.00 149 GLY A O 1
ATOM 1179 N N . ARG A 1 150 ? 5.875 -13.198 -48.163 1.00 87.75 150 ARG A N 1
ATOM 1180 C CA . ARG A 1 150 ? 6.343 -12.942 -46.790 1.00 87.75 150 ARG A CA 1
ATOM 1181 C C . ARG A 1 150 ? 5.593 -11.780 -46.148 1.00 87.75 150 ARG A C 1
ATOM 1183 O O . ARG A 1 150 ? 5.237 -10.812 -46.815 1.00 87.75 150 ARG A O 1
ATOM 1190 N N . TYR A 1 151 ? 5.375 -11.867 -44.838 1.00 85.38 151 TYR A N 1
ATOM 1191 C CA . TYR A 1 151 ? 4.786 -10.778 -44.060 1.00 85.38 151 TYR A CA 1
ATOM 1192 C C . TYR A 1 151 ? 5.837 -9.706 -43.744 1.00 85.38 151 TYR A C 1
ATOM 1194 O O . TYR A 1 151 ? 6.899 -10.008 -43.205 1.00 85.38 151 TYR A O 1
ATOM 1202 N N . ILE A 1 152 ? 5.513 -8.453 -44.053 1.00 81.38 152 ILE A N 1
ATOM 1203 C CA . ILE A 1 152 ? 6.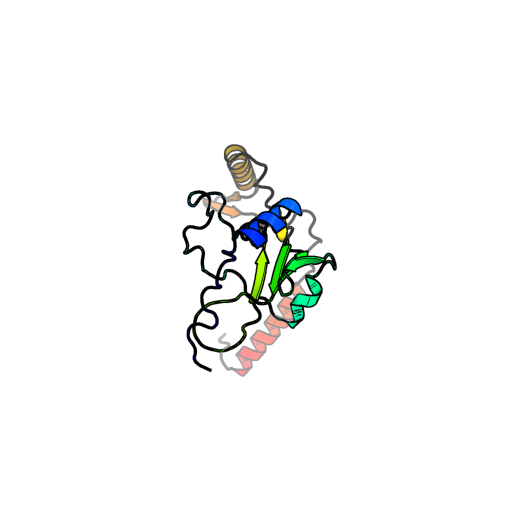264 -7.251 -43.697 1.00 81.38 152 ILE A CA 1
ATOM 1204 C C . ILE A 1 152 ? 5.443 -6.502 -42.647 1.00 81.38 152 ILE A C 1
ATOM 1206 O O . ILE A 1 152 ? 4.373 -5.986 -42.964 1.00 81.38 152 ILE A O 1
ATOM 1210 N N . GLY A 1 153 ? 5.940 -6.450 -41.412 1.00 80.81 153 GLY A N 1
ATOM 1211 C CA . GLY A 1 153 ? 5.356 -5.662 -40.324 1.00 80.81 153 GLY A CA 1
ATOM 1212 C C . GLY A 1 153 ? 6.143 -4.376 -40.073 1.00 80.81 153 GLY A C 1
ATOM 1213 O O . GLY A 1 153 ? 7.374 -4.382 -40.134 1.00 80.81 153 GLY A 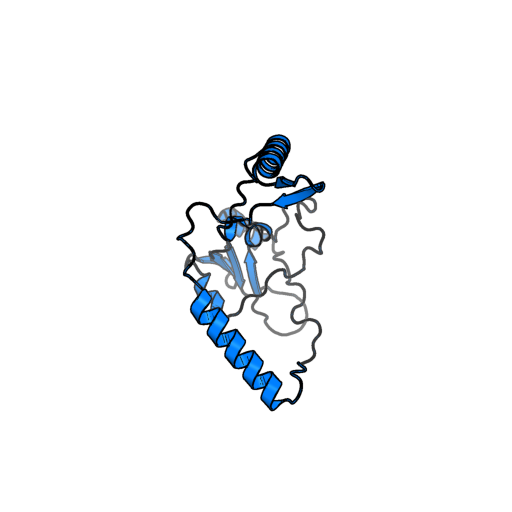O 1
ATOM 1214 N N . SER A 1 154 ? 5.456 -3.275 -39.768 1.00 70.94 154 SER A N 1
ATOM 1215 C CA . SER A 1 154 ? 6.106 -2.083 -39.214 1.00 70.94 154 SER A CA 1
ATOM 1216 C C . SER A 1 154 ? 6.541 -2.328 -37.766 1.00 70.94 154 SER A C 1
ATOM 1218 O O . SER A 1 154 ? 5.798 -2.923 -36.988 1.00 70.94 154 SER A O 1
ATOM 1220 N N . LEU A 1 155 ? 7.720 -1.831 -37.388 1.00 66.06 155 LEU A N 1
ATOM 1221 C CA . LEU A 1 155 ? 8.176 -1.836 -35.996 1.00 66.06 155 LEU A CA 1
ATOM 1222 C C . LEU A 1 155 ? 7.176 -1.074 -35.098 1.00 66.06 155 LEU A C 1
ATOM 1224 O O . LEU A 1 155 ? 6.678 -0.025 -35.520 1.00 66.06 155 LEU A O 1
ATOM 1228 N N . PRO A 1 156 ? 6.884 -1.576 -33.881 1.00 61.59 156 PRO A N 1
ATOM 1229 C CA . PRO A 1 156 ? 5.945 -0.952 -32.957 1.00 61.59 156 PRO A CA 1
ATOM 1230 C C . PRO A 1 156 ? 6.603 0.276 -32.321 1.00 61.59 156 PRO A C 1
ATOM 1232 O O . PRO A 1 156 ? 7.165 0.217 -31.230 1.00 61.59 156 PRO A O 1
ATOM 1235 N N . TRP A 1 157 ? 6.593 1.390 -33.044 1.00 60.66 157 TRP A N 1
ATOM 1236 C CA . TRP A 1 157 ? 7.075 2.663 -32.534 1.00 60.66 157 TRP A CA 1
ATOM 1237 C C . TRP A 1 157 ? 5.963 3.395 -31.785 1.00 60.66 157 TRP A C 1
ATOM 1239 O O . TRP A 1 157 ? 4.809 3.401 -32.210 1.00 60.66 157 TRP A O 1
ATOM 1249 N N . ILE A 1 158 ? 6.328 4.046 -30.683 1.00 58.41 158 ILE A N 1
ATOM 1250 C CA . ILE A 1 158 ? 5.447 4.976 -29.971 1.00 58.41 158 ILE A CA 1
ATOM 1251 C C . ILE A 1 158 ? 5.162 6.166 -30.904 1.00 58.41 158 ILE A C 1
ATOM 1253 O O . ILE A 1 158 ? 6.079 6.666 -31.562 1.00 58.41 158 ILE A O 1
ATOM 1257 N N . HIS A 1 159 ? 3.903 6.610 -30.985 1.00 56.53 159 HIS A N 1
ATOM 1258 C CA . HIS A 1 159 ? 3.536 7.815 -31.735 1.00 56.53 159 HIS A CA 1
ATOM 1259 C C . HIS A 1 159 ? 4.328 9.033 -31.221 1.00 56.53 159 HIS A C 1
ATOM 1261 O O . HIS A 1 159 ? 4.593 9.141 -30.028 1.00 56.53 159 HIS A O 1
ATOM 1267 N N . ASP A 1 160 ? 4.741 9.920 -32.130 1.00 62.97 160 ASP A N 1
ATOM 1268 C CA . ASP A 1 160 ? 5.521 11.133 -31.829 1.00 62.97 160 ASP A CA 1
ATOM 1269 C C . ASP A 1 160 ? 6.911 10.904 -31.204 1.00 62.97 160 ASP A C 1
ATOM 1271 O O . ASP A 1 160 ? 7.465 11.790 -30.547 1.00 62.97 160 ASP A O 1
ATOM 1275 N N . HIS A 1 161 ? 7.534 9.741 -31.433 1.00 67.62 161 HIS A N 1
ATOM 1276 C CA . HIS A 1 161 ? 8.927 9.563 -31.030 1.00 67.62 161 HIS A CA 1
ATOM 1277 C C . HIS A 1 161 ? 9.852 10.529 -31.804 1.00 67.62 161 HIS A C 1
ATOM 1279 O O . HIS A 1 161 ? 9.697 10.715 -33.017 1.00 67.62 161 HIS A O 1
ATOM 1285 N N . PRO A 1 162 ? 10.866 11.122 -31.149 1.00 73.38 162 PRO A N 1
ATOM 1286 C CA . PRO A 1 162 ? 11.869 11.914 -31.848 1.00 73.38 162 PRO A CA 1
ATOM 1287 C C . PRO A 1 162 ? 12.632 11.034 -32.851 1.00 73.38 162 PRO A C 1
ATOM 1289 O O . PRO A 1 162 ? 12.818 9.838 -32.595 1.00 73.38 162 PRO A O 1
ATOM 1292 N N . PRO A 1 163 ? 13.089 11.585 -33.991 1.00 77.62 163 PRO A N 1
ATOM 1293 C CA . PRO A 1 163 ? 13.856 10.821 -34.966 1.00 77.62 163 PRO A CA 1
ATOM 1294 C C . PRO A 1 163 ? 15.061 10.164 -34.291 1.00 77.62 163 PRO A C 1
ATOM 1296 O O . PRO A 1 163 ? 15.776 10.797 -33.510 1.00 77.62 163 PRO A O 1
ATOM 1299 N N . LEU A 1 164 ? 15.262 8.877 -34.575 1.00 74.00 164 LEU A N 1
ATOM 1300 C CA . LEU A 1 164 ? 16.363 8.126 -33.987 1.00 74.00 164 LEU A CA 1
ATOM 1301 C C . LEU A 1 164 ? 17.695 8.759 -34.407 1.00 74.00 164 LEU A C 1
ATOM 1303 O O . LEU A 1 164 ? 17.872 9.083 -35.586 1.00 74.00 164 LEU A O 1
ATOM 1307 N N . PRO A 1 165 ? 18.646 8.923 -33.476 1.00 80.56 165 PRO A N 1
ATOM 1308 C CA . PRO A 1 165 ? 19.973 9.394 -33.829 1.00 80.56 165 PRO A CA 1
ATOM 1309 C C . PRO A 1 165 ? 20.658 8.391 -34.767 1.00 80.56 165 PRO A C 1
ATOM 1311 O O . PRO A 1 165 ? 20.516 7.177 -34.606 1.00 80.56 165 PRO A O 1
ATOM 1314 N N . AS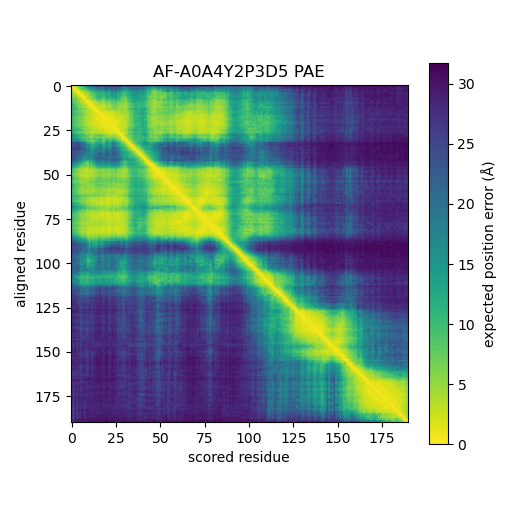P A 1 166 ? 21.434 8.895 -35.731 1.00 83.44 166 ASP A N 1
ATOM 1315 C CA . ASP A 1 166 ? 22.210 8.050 -36.641 1.00 83.44 166 ASP A CA 1
ATOM 1316 C C . ASP A 1 166 ? 23.272 7.252 -35.862 1.00 83.44 166 ASP A C 1
ATOM 1318 O O . ASP A 1 166 ? 24.299 7.775 -35.416 1.00 83.44 166 ASP A O 1
ATOM 1322 N N . GLY A 1 167 ? 23.006 5.956 -35.691 1.00 89.12 167 GLY A N 1
ATOM 1323 C CA . GLY A 1 167 ? 23.867 5.020 -34.978 1.00 89.12 167 GLY A CA 1
ATOM 1324 C C . GLY A 1 167 ? 25.071 4.530 -35.782 1.00 89.12 167 GLY A C 1
ATOM 1325 O O . GLY A 1 167 ? 25.894 3.802 -35.221 1.00 89.12 167 GLY A O 1
ATOM 1326 N N . ARG A 1 168 ? 25.219 4.910 -37.061 1.00 91.62 168 ARG A N 1
ATOM 1327 C CA . ARG A 1 168 ? 26.234 4.347 -37.966 1.00 91.62 168 ARG A CA 1
ATOM 1328 C C . ARG A 1 168 ? 27.649 4.445 -37.407 1.00 91.62 168 ARG A C 1
ATOM 1330 O O . ARG A 1 168 ? 28.339 3.435 -37.319 1.00 91.62 168 ARG A O 1
ATOM 1337 N N . LYS A 1 169 ? 28.070 5.629 -36.950 1.00 92.38 169 LYS A N 1
ATOM 1338 C CA . LYS A 1 169 ? 29.424 5.829 -36.393 1.00 92.38 169 LYS A CA 1
ATOM 1339 C C . LYS A 1 169 ? 29.687 4.966 -35.155 1.00 92.38 169 LYS A C 1
ATOM 1341 O O . LYS A 1 169 ? 30.813 4.523 -34.936 1.00 92.38 169 LYS A O 1
ATOM 1346 N N . ILE A 1 170 ? 28.668 4.744 -34.323 1.00 91.94 170 ILE A N 1
ATOM 1347 C CA . ILE A 1 170 ? 28.776 3.913 -33.115 1.00 91.94 170 ILE A CA 1
ATOM 1348 C C . ILE A 1 170 ? 28.850 2.436 -33.508 1.00 91.94 170 ILE A C 1
ATOM 1350 O O . ILE A 1 170 ? 29.682 1.705 -32.971 1.00 91.94 170 ILE A O 1
ATOM 1354 N N . ALA A 1 171 ? 28.020 2.013 -34.461 1.00 93.88 171 ALA A N 1
ATOM 1355 C CA . ALA A 1 171 ? 28.021 0.659 -34.993 1.00 93.88 171 ALA A CA 1
ATOM 1356 C C . ALA A 1 171 ? 29.362 0.318 -35.662 1.00 93.88 171 ALA A C 1
ATOM 1358 O O . ALA A 1 171 ? 29.959 -0.696 -35.317 1.00 93.88 171 ALA A O 1
ATOM 1359 N N . GLU A 1 172 ? 29.893 1.196 -36.519 1.00 95.69 172 GLU A N 1
ATOM 1360 C CA . GLU A 1 172 ? 31.206 1.029 -37.162 1.00 95.69 172 GLU A CA 1
ATOM 1361 C C . GLU A 1 172 ? 32.338 0.932 -36.129 1.00 95.69 172 GLU A C 1
ATOM 1363 O O . GLU A 1 172 ? 33.199 0.060 -36.228 1.00 95.69 172 GLU A O 1
ATOM 1368 N N . ARG A 1 173 ? 32.327 1.771 -35.082 1.00 95.19 173 ARG A N 1
ATOM 1369 C CA . ARG A 1 173 ? 33.314 1.669 -33.993 1.00 95.19 173 ARG A CA 1
ATOM 1370 C C . ARG A 1 173 ? 33.228 0.332 -33.263 1.00 95.19 173 ARG A C 1
ATOM 1372 O O . ARG A 1 173 ? 34.263 -0.277 -33.012 1.00 95.19 173 ARG A O 1
ATOM 1379 N N . ARG A 1 174 ? 32.019 -0.123 -32.918 1.00 96.38 174 ARG A N 1
ATOM 1380 C CA . ARG A 1 174 ? 31.810 -1.418 -32.249 1.00 96.38 174 ARG A CA 1
ATOM 1381 C C . ARG A 1 174 ? 32.247 -2.579 -33.135 1.00 96.38 174 ARG A C 1
ATOM 1383 O O . ARG A 1 174 ? 32.906 -3.482 -32.633 1.00 96.38 174 ARG A O 1
ATOM 1390 N N . LEU A 1 175 ? 31.933 -2.520 -34.429 1.00 95.56 175 LEU A N 1
ATOM 1391 C CA . LEU A 1 175 ? 32.359 -3.503 -35.418 1.00 95.56 175 LEU A CA 1
ATOM 1392 C C . LEU A 1 175 ? 33.886 -3.575 -35.486 1.00 95.56 175 LEU A C 1
ATOM 1394 O O . LEU A 1 175 ? 34.442 -4.646 -35.289 1.00 95.56 175 LEU A O 1
ATOM 1398 N N . ASN A 1 176 ? 34.566 -2.441 -35.655 1.00 95.38 176 ASN A N 1
ATOM 1399 C CA . ASN A 1 176 ? 36.029 -2.396 -35.704 1.00 95.38 176 ASN A CA 1
ATOM 1400 C C . ASN A 1 176 ? 36.674 -2.908 -34.408 1.00 95.38 176 ASN A C 1
ATOM 1402 O O . ASN A 1 176 ? 37.684 -3.603 -34.456 1.00 95.38 176 ASN A O 1
ATOM 1406 N N . SER A 1 177 ? 36.099 -2.595 -33.244 1.00 94.75 177 SER A N 1
ATOM 1407 C CA . SER A 1 177 ? 36.568 -3.152 -31.970 1.00 94.75 177 SER A CA 1
ATOM 1408 C C . SER A 1 177 ? 36.352 -4.663 -31.878 1.00 94.75 177 SER A C 1
ATOM 1410 O O . SER A 1 177 ? 37.203 -5.365 -31.342 1.00 94.75 177 SER A O 1
ATOM 1412 N N . CYS A 1 178 ? 35.230 -5.168 -32.395 1.00 93.62 178 CYS A N 1
ATOM 1413 C CA . 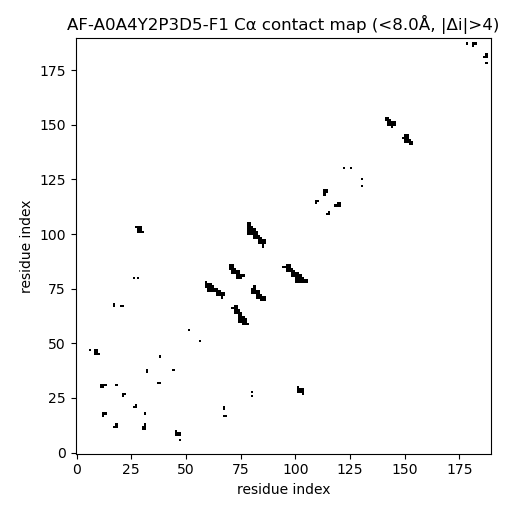CYS A 1 178 ? 34.925 -6.595 -32.416 1.00 93.62 178 CYS A CA 1
ATOM 1414 C C . CYS A 1 178 ? 35.864 -7.353 -33.362 1.00 93.62 178 CYS A C 1
ATOM 1416 O O . CYS A 1 178 ? 36.418 -8.369 -32.959 1.00 93.62 178 CYS A O 1
ATOM 1418 N N . ILE A 1 179 ? 36.121 -6.805 -34.555 1.00 93.69 179 ILE A N 1
ATOM 1419 C CA . ILE A 1 179 ? 37.110 -7.327 -35.506 1.00 93.69 179 ILE A CA 1
ATOM 1420 C C . ILE A 1 179 ? 38.480 -7.420 -34.829 1.00 93.69 179 ILE A C 1
ATOM 1422 O O . ILE A 1 179 ? 39.032 -8.509 -34.745 1.00 93.69 179 ILE A O 1
ATOM 1426 N N . LYS A 1 180 ? 38.966 -6.332 -34.215 1.00 92.06 180 LYS A N 1
ATOM 1427 C CA . LYS A 1 180 ? 40.246 -6.338 -33.482 1.00 92.06 180 LYS A CA 1
ATOM 1428 C C . LYS A 1 180 ? 40.296 -7.379 -32.365 1.00 92.06 180 LYS A C 1
ATOM 1430 O O . LYS A 1 180 ? 41.310 -8.040 -32.178 1.00 92.06 180 LYS A O 1
ATOM 1435 N N . ALA A 1 181 ? 39.214 -7.520 -31.598 1.00 92.50 181 ALA A N 1
ATOM 1436 C CA . ALA A 1 181 ? 39.150 -8.501 -30.519 1.00 92.50 181 ALA A CA 1
ATOM 1437 C C . ALA A 1 181 ? 39.213 -9.943 -31.047 1.00 92.50 181 ALA A C 1
ATOM 1439 O O . ALA A 1 181 ? 39.830 -10.801 -30.421 1.00 92.50 181 ALA A O 1
ATOM 1440 N N . LEU A 1 182 ? 38.588 -10.207 -32.194 1.00 92.12 182 LEU A N 1
ATOM 1441 C CA . LEU A 1 182 ? 38.595 -11.515 -32.841 1.00 92.12 182 LEU A CA 1
ATOM 1442 C C . LEU A 1 182 ? 39.926 -11.817 -33.548 1.00 92.12 182 LEU A C 1
ATOM 1444 O O . LEU A 1 182 ? 40.370 -12.961 -33.494 1.00 92.12 182 LEU A O 1
ATOM 1448 N N . GLU A 1 183 ? 40.585 -10.811 -34.130 1.00 90.75 183 GLU A N 1
ATOM 1449 C CA . GLU A 1 183 ? 41.958 -10.903 -34.652 1.00 90.75 183 GLU A CA 1
ATOM 1450 C C . GLU A 1 183 ? 42.948 -11.241 -33.529 1.00 90.75 183 GLU A C 1
ATOM 1452 O O . GLU A 1 183 ? 43.706 -12.199 -33.645 1.00 90.75 183 GLU A O 1
ATOM 1457 N N . CYS A 1 184 ? 42.892 -10.528 -32.394 1.00 87.44 184 CYS A N 1
ATOM 1458 C CA . CYS A 1 184 ? 43.713 -10.841 -31.217 1.00 87.44 184 CYS A CA 1
ATOM 1459 C C . CYS A 1 184 ? 43.446 -12.240 -30.644 1.00 87.44 184 CYS A C 1
ATOM 1461 O O . CYS A 1 184 ? 44.310 -12.799 -29.974 1.00 87.44 184 CYS A O 1
ATOM 1463 N N . ALA A 1 185 ? 42.248 -12.783 -30.857 1.00 89.44 185 ALA A N 1
ATOM 1464 C CA . ALA A 1 185 ? 41.870 -14.114 -30.402 1.00 89.44 185 ALA A CA 1
ATOM 1465 C C . ALA A 1 185 ? 42.132 -15.218 -31.445 1.00 89.44 185 ALA A C 1
ATOM 1467 O O . ALA A 1 185 ? 41.741 -16.353 -31.180 1.00 89.44 185 ALA A O 1
ATOM 1468 N N . GLU A 1 186 ? 42.722 -14.897 -32.607 1.00 84.75 186 GLU A N 1
ATOM 1469 C CA . GLU A 1 186 ? 42.926 -15.807 -33.754 1.00 84.75 186 GLU A CA 1
ATOM 1470 C C . GLU A 1 186 ? 41.635 -16.522 -34.208 1.00 84.75 186 GLU A C 1
ATOM 1472 O O . GLU A 1 186 ? 41.645 -17.664 -34.663 1.00 84.75 186 GLU A O 1
ATOM 1477 N N . LYS A 1 187 ? 40.484 -15.858 -34.052 1.00 83.12 187 LYS A N 1
ATOM 1478 C CA . LYS A 1 187 ? 39.152 -16.397 -34.392 1.00 83.12 187 LYS A CA 1
ATOM 1479 C C . LYS A 1 187 ? 38.533 -15.755 -35.625 1.00 83.12 187 LYS A C 1
ATOM 1481 O O . LYS A 1 187 ? 37.442 -16.156 -36.027 1.00 83.12 187 LYS A O 1
ATOM 1486 N N . LEU A 1 188 ? 39.188 -14.746 -36.191 1.00 77.62 188 LEU A N 1
ATOM 1487 C CA . LEU A 1 188 ? 38.806 -14.196 -37.483 1.00 77.62 188 LEU A CA 1
ATOM 1488 C C . LEU A 1 188 ? 39.449 -15.074 -38.567 1.00 77.62 188 LEU A C 1
ATOM 1490 O O . LEU A 1 188 ? 40.671 -15.170 -38.629 1.00 77.62 188 LEU A O 1
ATOM 1494 N N . VAL A 1 189 ? 38.627 -15.753 -39.363 1.00 73.94 189 VAL A N 1
ATOM 1495 C CA . VAL A 1 189 ? 39.056 -16.533 -40.535 1.00 73.94 189 VAL A CA 1
ATOM 1496 C C . VAL A 1 189 ? 38.556 -15.783 -41.769 1.00 73.94 189 VAL A C 1
ATOM 1498 O O . VAL A 1 189 ? 37.411 -15.326 -41.745 1.00 73.94 189 VAL A O 1
ATOM 1501 N N . ASP A 1 190 ? 39.423 -15.626 -42.775 1.00 63.12 190 ASP A N 1
ATOM 1502 C CA . ASP A 1 190 ? 39.132 -14.943 -44.050 1.00 63.12 190 ASP A CA 1
ATOM 1503 C C . ASP A 1 190 ? 37.913 -15.519 -44.796 1.00 63.12 190 ASP A C 1
ATOM 1505 O O . ASP A 1 190 ? 37.725 -16.762 -44.784 1.00 63.12 190 ASP A O 1
#

pLDDT: mean 71.78, std 15.03, range [40.53, 96.38]

Nearest PDB structures (foldseek):
  2ks0-assembly1_B  TM=4.476E-01  e=8.913E-01  Desulfitobacterium hafniense Y51
  8bot-assembly1_Y  TM=1.462E-01  e=6.877E+00  Homo sapiens

Secondary structure (DSSP, 8-state):
---S-S-PPPPP---HHHHHHHHHTT---TTS-S-TT----SS-TT-------HHHHTTTEEEEEEEEETTEEEEEETTEEEEEEE----SSS---EEEEEE--S--HHHHHSGGGGT---TTTTS-HHHHHHHHHHHHHHHEEE-TTS-EEEPP-PPTTPPPPP--HHHHHHHHHHHHHHHHHTT----

Organism: Araneus ventricosus (NCBI:txid182803)

Radius of gyration: 29.7 Å; Cα contacts (8 Å, |Δi|>4): 154; chains: 1; bounding box: 64×33×83 Å

Mean predicted aligned error: 18.47 Å

Sequence (190 aa):
MDQNKICTSLPKLKDPKNIEELKQLGIFASDICLNENLCLYENDPKEIHILLGADTAARLFTGEIKNLSPDLIAMNTKLGWAVIGRSEITENDSSSTLMFLLVNDVNISDLWRLDTLNINDPAENQSRKELKEAAKEHFERSVKRDNEGRYIGSLPWIHDHPPLPDGRKIAERRLNSCIKALECAEKLVD

Foldseek 3Di:
DDDPDPDFFDDADDPVQLQVQCVVVVHDFPSPDPDPPPPPDPDDSRDDPDDDDPVCPVVFFPPDWDDRDPFWIWTQGVQGIKIWGFDPPPDDDDGDTDIGDGRDPDDVVVVVDVVVVVNDDPCPPDDPVVVVVVVVVQCVVAWDADPVGDIGGDDPDDPPDDPDPPCVVVVVVVVVVVVVVCVVVVNDDD

Solvent-accessible surface area (backbone atoms only — not comparable to full-atom values): 12291 Å² total; per-residue (Å²): 137,89,68,97,65,92,73,78,65,71,85,70,88,73,59,66,66,60,55,50,50,32,50,76,71,71,46,72,50,62,81,55,67,76,53,95,86,63,65,94,53,101,58,69,97,46,66,84,90,79,87,78,57,78,88,51,49,74,78,35,55,70,79,52,71,44,81,72,50,102,50,30,34,39,34,37,31,81,62,29,42,22,46,38,30,58,65,91,74,90,72,84,83,77,95,57,78,42,78,43,80,29,45,62,85,59,60,71,66,49,76,71,33,48,60,72,73,71,48,69,61,82,61,79,86,42,56,79,63,54,51,53,49,53,52,48,52,50,44,65,72,40,44,47,70,48,99,87,70,47,81,46,68,64,80,94,69,69,85,90,64,75,81,78,76,85,53,60,70,59,51,52,51,52,48,54,52,48,51,51,54,28,52,78,64,73,68,65,76,136